Protein AF-E4WV07-F1 (afdb_monomer)

Solvent-accessible surface area (backbone atoms only — not comparable to full-atom values): 17112 Å² total; per-residue (Å²): 140,81,84,89,81,78,88,76,83,86,79,80,77,82,81,77,51,72,68,56,55,56,48,56,49,50,52,47,30,26,63,43,46,64,43,54,65,86,49,62,51,49,86,73,39,61,33,70,61,41,34,32,32,15,42,73,69,43,31,38,96,78,41,76,42,42,22,32,52,15,38,44,67,70,59,40,69,88,49,54,70,34,83,59,54,66,43,67,48,41,47,43,32,63,15,15,73,46,29,78,52,67,24,86,84,50,68,84,46,63,64,78,69,87,75,52,82,83,68,55,55,47,77,36,20,35,39,95,83,55,47,50,68,85,49,96,79,64,51,81,92,52,72,84,50,53,72,46,57,16,78,81,78,66,48,41,27,42,50,81,77,26,64,63,53,69,73,70,67,72,38,86,66,60,62,51,36,42,41,27,75,58,42,66,36,90,79,37,41,68,57,47,22,58,19,58,97,37,78,87,55,61,60,42,54,101,75,36,60,44,42,67,63,59,70,90,72,78,32,38,47,42,20,37,82,63,39,50,78,62,58,41,79,32,76,69,46,45,49,47,32,55,77,62,70,48,60,59,56,70,40,67,80,67,39,69,67,50,44,21,47,49,4,44,53,52,49,55,51,50,51,53,50,51,52,50,52,52,52,59,50,54,72,70,41,52,75,70,53,46,53,44,67,78,68,108

Nearest PDB structures (foldseek):
  7m10-assembly1_A  TM=7.065E-01  e=8.078E-03  Homo sapiens
  8e0q-assembly1_B  TM=6.644E-01  e=4.288E-01  Homo sapiens
  8c06-assembly1_D  TM=2.595E-01  e=8.968E-02  Homo sapiens

Foldseek 3Di:
DDDDDDDDDDDPPDDDDPVRVVVVVLVCLLQALLFDQQAWCQVVAFDQKAWWKAFPFFFPPPDQFIGGNNCCVPVVVPTDIQTLTMDGRAHHCALEPRTPGHGPRDNPHHDDNVPHDDDLVSVQFAAPVRAHVVHPPDDPVQPPFDWAAALPNRTIHGPVQQPDDPCQVPDPQFDHKHGLVQCPDPLNLLVQQQFPVNPPFDADDPQWRRGPDRDDDSGMTTHGLCSLVSQTPHPVSVVSCVVSVNCLSVPSCSDSNVSSVSSVVSVVVVVVVVVVVVVVVLVPDDPVRVVVVVVD

Sequence (296 aa):
MEDIHKNNASTEESVQTIEEIEADKREQIAVLGASDAENCSFSQGYCKRQALYACLTCAKDGQPAAMCLACSYNCHDDCDLVELYTKRNFRCDCGTGKYHRKCKFDESKNHLNDENKYDFNFDGKYCQCRRPYPDPECPEDLKDAEMIQCILCEDWWHDCCLKLTKEELDNEDNDEMICPRCLCQPGLSFLRCYSISNTQTEIGSDECTKPINEPKSESGSFFFEDFRLKICKCVACIRLITDAKIEFLCDYADSVAAYEQIGIDAHEEEEKQADGQINNFLDKLDHNGQIKVAHG

pLDDT: mean 88.57, std 13.03, range [29.48, 98.19]

Secondary structure (DSSP, 8-state):
-----------------HHHHHHHHHHHHHHHTTS-SSS-GGGG-SEEEEEEEEETTTBGGG----EEHHHHHHHSTTS-EEEEEEEEEE---TTSTTBSSPPSS-TT-----TT----GGGGTEETTTTEESS-TT--GGGTT--EEEBTTT--EEEGGGGT--HHHHS-TT--EEE-HHHHTSTTTGGGGGGSGGG-S-----TT--S-S-----SS-EEE-TTHHHHS--SHHHHHHHHHTT-GGGG-GGGSHHHHHHHHHHHHHHHHHHHHHHHHHHHTTS-HHHHHHHHH-

InterPro domains:
  IPR001965 Zinc finger, PHD-type [SM00249] (126-183)
  IPR003126 Zinc finger, UBR-type [PF02207] (47-103)
  IPR003126 Zinc finger, UBR-type [PS51157] (38-108)
  IPR003126 Zinc finger, UBR-type [SM00396] (38-107)
  IPR011011 Zinc finger, FYVE/PHD-type [SSF57903] (113-189)
  IPR013083 Zinc finger, RING/FYVE/PHD-type [G3DSA:3.30.40.10] (122-187)
  IPR019786 Zinc finger, PHD-type, conserved site [PS01359] (55-153)
  IPR019787 Zinc finger, PHD-finger [PS50016] (124-185)
  IPR040204 E3 ubiquitin-protein ligase UBR7 [PTHR13513] (15-199)
  IPR047506 E3 ubiquitin-protein ligase UBR7-like, UBR-box [cd19677] (39-107)

Organism: Oikopleura dioica (NCBI:txid34765)

Structure (mmCIF, N/CA/C/O backbone):
data_AF-E4WV07-F1
#
_entry.id   AF-E4WV07-F1
#
loop_
_atom_site.group_PDB
_atom_site.id
_atom_site.type_symbol
_atom_site.label_atom_id
_atom_site.label_alt_id
_atom_site.label_comp_id
_atom_site.label_asym_id
_atom_site.label_entity_id
_atom_site.label_seq_id
_atom_site.pdbx_PDB_ins_code
_atom_site.Cartn_x
_atom_site.Cartn_y
_atom_site.Cartn_z
_atom_site.occupancy
_atom_site.B_iso_or_equiv
_atom_site.auth_seq_id
_atom_site.auth_comp_id
_atom_site.auth_asym_id
_atom_site.auth_atom_id
_atom_site.pdbx_PDB_model_num
ATOM 1 N N . MET A 1 1 ? 27.865 5.512 59.703 1.00 37.16 1 MET A N 1
ATOM 2 C CA . MET A 1 1 ? 28.635 4.524 58.927 1.00 37.16 1 MET A CA 1
ATOM 3 C C . MET A 1 1 ? 27.995 3.198 59.265 1.00 37.16 1 MET A C 1
ATOM 5 O O . MET A 1 1 ? 28.121 2.797 60.409 1.00 37.16 1 MET A O 1
ATOM 9 N N . GLU A 1 2 ? 27.122 2.604 58.464 1.00 31.28 2 GLU A N 1
ATOM 10 C CA . GLU A 1 2 ? 26.967 2.547 56.996 1.00 31.28 2 GLU A CA 1
ATOM 11 C C . GLU A 1 2 ? 25.452 2.571 56.686 1.00 31.28 2 GLU A C 1
ATOM 13 O O . GLU A 1 2 ? 24.656 1.996 57.422 1.00 31.28 2 GLU A O 1
ATOM 18 N N . ASP A 1 3 ? 24.978 3.536 55.904 1.00 29.48 3 ASP A N 1
ATOM 19 C CA . ASP A 1 3 ? 24.747 3.503 54.448 1.00 29.48 3 ASP A CA 1
ATOM 20 C C . ASP A 1 3 ? 23.462 2.784 54.008 1.00 29.48 3 ASP A C 1
ATOM 22 O O . ASP A 1 3 ? 23.359 1.571 53.856 1.00 29.48 3 ASP A O 1
ATOM 26 N N . ILE A 1 4 ? 22.469 3.647 53.788 1.00 35.47 4 ILE A N 1
ATOM 27 C CA . ILE A 1 4 ? 21.217 3.439 53.077 1.00 35.47 4 ILE A CA 1
ATOM 28 C C . ILE A 1 4 ? 21.547 3.536 51.583 1.00 35.47 4 ILE A C 1
ATOM 30 O O . ILE A 1 4 ? 21.910 4.616 51.108 1.00 35.47 4 ILE A O 1
ATOM 34 N N . HIS A 1 5 ? 21.362 2.460 50.819 1.00 36.91 5 HIS A N 1
ATOM 35 C CA . HIS A 1 5 ? 21.247 2.566 49.366 1.00 36.91 5 HIS A CA 1
ATOM 36 C C . HIS A 1 5 ? 19.854 2.165 48.900 1.00 36.91 5 HIS A C 1
ATOM 38 O O . HIS A 1 5 ? 19.348 1.075 49.154 1.00 36.91 5 HIS A O 1
ATOM 44 N N . LYS A 1 6 ? 19.227 3.178 48.305 1.00 34.69 6 LYS A N 1
ATOM 45 C CA . LYS A 1 6 ? 17.871 3.237 47.795 1.00 34.69 6 LYS A CA 1
ATOM 46 C C . LYS A 1 6 ? 17.790 2.442 46.501 1.00 34.69 6 LYS A C 1
ATOM 48 O O . LYS A 1 6 ? 18.628 2.597 45.618 1.00 34.69 6 LYS A O 1
ATOM 53 N N . ASN A 1 7 ? 16.704 1.690 46.391 1.00 36.66 7 ASN A N 1
ATOM 54 C CA . ASN A 1 7 ? 16.103 1.324 45.122 1.00 36.66 7 ASN A CA 1
ATOM 55 C C . ASN A 1 7 ? 15.820 2.598 44.318 1.00 36.66 7 ASN A C 1
ATOM 57 O O . ASN A 1 7 ? 15.085 3.455 44.801 1.00 36.66 7 ASN A O 1
ATOM 61 N N . ASN A 1 8 ? 16.357 2.684 43.107 1.00 33.62 8 ASN A N 1
ATOM 62 C CA . ASN A 1 8 ? 15.779 3.456 42.013 1.00 33.62 8 ASN A CA 1
ATOM 63 C C . ASN A 1 8 ? 15.936 2.591 40.762 1.00 33.62 8 ASN A C 1
ATOM 65 O O . ASN A 1 8 ? 16.994 2.568 40.139 1.00 33.62 8 ASN A O 1
ATOM 69 N N . ALA A 1 9 ? 14.897 1.810 40.467 1.00 39.38 9 ALA A N 1
ATOM 70 C CA . ALA A 1 9 ? 14.733 1.206 39.156 1.00 39.38 9 ALA A CA 1
ATOM 71 C C . ALA A 1 9 ? 14.409 2.330 38.165 1.00 39.38 9 ALA A C 1
ATOM 73 O O . ALA A 1 9 ? 13.581 3.195 38.449 1.00 39.38 9 ALA A O 1
ATOM 74 N N . SER A 1 10 ? 15.127 2.321 37.051 1.00 43.12 10 SER A N 1
ATOM 75 C CA . SER A 1 10 ? 15.043 3.262 35.945 1.00 43.12 10 SER A CA 1
ATOM 76 C C . SER A 1 10 ? 13.659 3.261 35.298 1.00 43.12 10 SER A C 1
ATOM 78 O O . SER A 1 10 ? 13.215 2.243 34.769 1.00 43.12 10 SER A O 1
ATOM 80 N N . THR A 1 11 ? 13.027 4.425 35.265 1.00 42.03 11 THR A N 1
ATOM 81 C CA . THR A 1 11 ? 12.073 4.803 34.221 1.00 42.03 11 THR A CA 1
ATOM 82 C C . THR A 1 11 ? 12.704 5.978 33.488 1.00 42.03 11 THR A C 1
ATOM 84 O O . THR A 1 11 ? 12.557 7.124 33.908 1.00 42.03 11 THR A O 1
ATOM 87 N N . GLU A 1 12 ? 13.508 5.688 32.468 1.00 45.31 12 GLU A N 1
ATOM 88 C CA . GLU A 1 12 ? 13.906 6.697 31.487 1.00 45.31 12 GLU A CA 1
ATOM 89 C C . GLU A 1 12 ? 12.738 6.838 30.504 1.00 45.31 12 GLU A C 1
ATOM 91 O O . GLU A 1 12 ? 12.571 6.020 29.606 1.00 45.31 12 GLU A O 1
ATOM 96 N N . GLU A 1 13 ? 11.876 7.833 30.721 1.00 55.38 13 GLU A N 1
ATOM 97 C CA . GLU A 1 13 ? 11.032 8.360 29.647 1.00 55.38 13 GLU A CA 1
ATOM 98 C C . GLU A 1 13 ? 11.965 9.090 28.673 1.00 55.38 13 GLU A C 1
ATOM 100 O O . GLU A 1 13 ? 12.630 10.060 29.046 1.00 55.38 13 GLU A O 1
ATOM 105 N N . SER A 1 14 ? 12.070 8.595 27.441 1.00 63.12 14 SER A N 1
ATOM 106 C CA . SER A 1 14 ? 12.797 9.271 26.369 1.00 63.12 14 SER A CA 1
ATOM 107 C C . SER A 1 14 ? 12.103 10.597 26.054 1.00 63.12 14 SER A C 1
ATOM 109 O O . SER A 1 14 ? 10.959 10.610 25.602 1.00 63.12 14 SER A O 1
ATOM 111 N N . VAL A 1 15 ? 12.780 11.717 26.301 1.00 75.44 15 VAL A N 1
ATOM 112 C CA . VAL A 1 15 ? 12.295 13.044 25.904 1.00 75.44 15 VAL A CA 1
ATOM 113 C C . VAL A 1 15 ? 12.516 13.193 24.399 1.00 75.44 15 VAL A C 1
ATOM 115 O O . VAL A 1 15 ? 13.659 13.343 23.976 1.00 75.44 15 VAL A O 1
ATOM 118 N N . GLN A 1 16 ? 11.440 13.140 23.611 1.00 80.75 16 GLN A N 1
ATOM 119 C CA . GLN A 1 16 ? 11.483 13.452 22.178 1.00 80.75 16 GLN A CA 1
ATOM 120 C C . GLN A 1 16 ? 11.696 14.953 21.962 1.00 80.75 16 GLN A C 1
ATOM 122 O O . GLN A 1 16 ? 11.190 15.792 22.718 1.00 80.75 16 GLN A O 1
ATOM 127 N N . THR A 1 17 ? 12.449 15.302 20.925 1.00 88.31 17 THR A N 1
ATOM 128 C CA . THR A 1 17 ? 12.626 16.694 20.507 1.00 88.31 17 THR A CA 1
ATOM 129 C C . THR A 1 17 ? 11.382 17.209 19.776 1.00 88.31 17 THR A C 1
ATOM 131 O O . THR A 1 17 ? 10.565 16.440 19.275 1.00 88.31 17 THR A O 1
ATOM 134 N N . ILE A 1 18 ? 11.219 18.535 19.703 1.00 85.44 18 ILE A N 1
ATOM 135 C CA . ILE A 1 18 ? 10.120 19.147 18.933 1.00 85.44 18 ILE A CA 1
ATOM 136 C C . ILE A 1 18 ? 10.218 18.753 17.452 1.00 85.44 18 ILE A C 1
ATOM 138 O O . ILE A 1 18 ? 9.203 18.446 16.838 1.00 85.44 18 ILE A O 1
ATOM 142 N N . GLU A 1 19 ? 11.437 18.713 16.912 1.00 86.81 19 GLU A N 1
ATOM 143 C CA . GLU A 1 19 ? 11.698 18.351 15.516 1.00 86.81 19 GLU A CA 1
ATOM 144 C C . GLU A 1 19 ? 11.275 16.905 15.212 1.00 86.81 19 GLU A C 1
ATOM 146 O O . GLU A 1 19 ? 10.649 16.664 14.183 1.00 86.81 19 GLU A O 1
ATOM 151 N N . GLU A 1 20 ? 11.542 15.962 16.124 1.00 87.31 20 GLU A N 1
ATOM 152 C CA . GLU A 1 20 ? 11.090 14.565 16.015 1.00 87.31 20 GLU A CA 1
ATOM 153 C C . GLU A 1 20 ? 9.559 14.467 16.038 1.00 87.31 20 GLU A C 1
ATOM 155 O O . GLU A 1 20 ? 8.967 13.840 15.167 1.00 87.31 20 GLU A O 1
ATOM 160 N N . ILE A 1 21 ? 8.895 15.169 16.964 1.00 85.31 21 ILE A N 1
ATOM 161 C CA . ILE A 1 21 ? 7.424 15.184 17.045 1.00 85.31 21 ILE A CA 1
ATOM 162 C C . ILE A 1 21 ? 6.802 15.751 15.760 1.00 85.31 21 ILE A C 1
ATOM 164 O O . ILE A 1 21 ? 5.764 15.279 15.297 1.00 85.31 21 ILE A O 1
ATOM 168 N N . GLU A 1 22 ? 7.394 16.799 15.191 1.00 86.81 22 GLU A N 1
ATOM 169 C CA . GLU A 1 22 ? 6.933 17.393 13.935 1.00 86.81 22 GLU A CA 1
ATOM 170 C C . GLU A 1 22 ? 7.204 16.500 12.717 1.00 86.81 22 GLU A C 1
ATOM 172 O O . GLU A 1 22 ? 6.462 16.581 11.735 1.00 86.81 22 GLU A O 1
ATOM 177 N N . ALA A 1 23 ? 8.250 15.673 12.746 1.00 85.62 23 ALA A N 1
ATOM 178 C CA . ALA A 1 23 ? 8.518 14.679 11.710 1.00 85.62 23 ALA A CA 1
ATOM 179 C C . ALA A 1 23 ? 7.500 13.529 11.774 1.00 85.62 23 ALA A C 1
ATOM 181 O O . ALA A 1 23 ? 6.833 13.267 10.774 1.00 85.62 23 ALA A O 1
ATOM 182 N N . ASP A 1 24 ? 7.281 12.950 12.959 1.00 85.56 24 ASP A N 1
ATOM 183 C CA . ASP A 1 24 ? 6.305 11.874 13.186 1.00 85.56 24 ASP A CA 1
ATOM 184 C C . ASP A 1 24 ? 4.888 12.303 12.768 1.00 85.56 24 ASP A C 1
ATOM 186 O O . ASP A 1 24 ? 4.143 11.557 12.129 1.00 85.56 24 ASP A O 1
ATOM 190 N N . LYS A 1 25 ? 4.504 13.548 13.086 1.00 86.44 25 LYS A N 1
ATOM 191 C CA . LYS A 1 25 ? 3.218 14.117 12.655 1.00 86.44 25 LYS A CA 1
ATOM 192 C C . LYS A 1 25 ? 3.097 14.192 11.139 1.00 86.44 25 LYS A C 1
ATOM 194 O O . LYS A 1 25 ? 2.042 13.860 10.607 1.00 86.44 25 LYS A O 1
ATOM 199 N N . ARG A 1 26 ? 4.148 14.637 10.446 1.00 84.94 26 ARG A N 1
ATOM 200 C CA . ARG A 1 26 ? 4.149 14.734 8.979 1.00 84.94 26 ARG A CA 1
ATOM 201 C C . ARG A 1 26 ? 4.001 13.362 8.331 1.00 84.94 26 ARG A C 1
ATOM 203 O O . ARG A 1 26 ? 3.227 13.234 7.387 1.00 84.94 26 ARG A O 1
ATOM 210 N N . GLU A 1 27 ? 4.664 12.345 8.871 1.00 83.88 27 GLU A N 1
ATOM 211 C CA . GLU A 1 27 ? 4.511 10.965 8.404 1.00 83.88 27 GLU A CA 1
ATOM 212 C C . GLU A 1 27 ? 3.081 10.446 8.624 1.00 83.88 27 GLU A C 1
ATOM 214 O O . GLU A 1 27 ? 2.460 9.917 7.701 1.00 83.88 27 GLU A O 1
ATOM 219 N N . GLN A 1 28 ? 2.495 10.677 9.804 1.00 86.44 28 GLN A N 1
ATOM 220 C CA . GLN A 1 28 ? 1.099 10.304 10.059 1.00 86.44 28 GLN A CA 1
ATOM 221 C C . GLN A 1 28 ? 0.120 11.015 9.120 1.00 86.44 28 GLN A C 1
ATOM 223 O O . GLN A 1 28 ? -0.830 10.392 8.648 1.00 86.44 28 GLN A O 1
ATOM 228 N N . ILE A 1 29 ? 0.340 12.297 8.820 1.00 87.44 29 ILE A N 1
ATOM 229 C CA . ILE A 1 29 ? -0.487 13.051 7.869 1.00 87.44 29 ILE A CA 1
ATOM 230 C C . ILE A 1 29 ? -0.379 12.451 6.466 1.00 87.44 29 ILE A C 1
ATOM 232 O O . ILE A 1 29 ? -1.403 12.251 5.817 1.00 87.44 29 ILE A O 1
ATOM 236 N N . ALA A 1 30 ? 0.828 12.114 6.013 1.00 84.75 30 ALA A N 1
ATOM 237 C CA . ALA A 1 30 ? 1.024 11.475 4.718 1.00 84.75 30 ALA A CA 1
ATOM 238 C C . ALA A 1 30 ? 0.258 10.139 4.642 1.00 84.75 30 ALA A C 1
ATOM 240 O O . ALA A 1 30 ? -0.552 9.920 3.743 1.00 84.75 30 ALA A O 1
ATOM 241 N N . VAL A 1 31 ? 0.419 9.260 5.631 1.00 84.06 31 VAL A N 1
ATOM 242 C CA . VAL A 1 31 ? -0.140 7.897 5.575 1.00 84.06 31 VAL A CA 1
ATOM 243 C C . VAL A 1 31 ? -1.641 7.845 5.900 1.00 84.06 31 VAL A C 1
ATOM 245 O O . VAL A 1 31 ? -2.393 7.049 5.323 1.00 84.06 31 VAL A O 1
ATOM 248 N N . LEU A 1 32 ? -2.114 8.674 6.828 1.00 88.44 32 LEU A N 1
ATOM 249 C CA . LEU A 1 32 ? -3.478 8.605 7.361 1.00 88.44 32 LEU A CA 1
ATOM 250 C C . LEU A 1 32 ? -4.358 9.779 6.933 1.00 88.44 32 LEU A C 1
ATOM 252 O O . LEU A 1 32 ? -5.577 9.634 6.967 1.00 88.44 32 LEU A O 1
ATOM 256 N N . GLY A 1 33 ? -3.786 10.901 6.492 1.00 82.00 33 GLY A N 1
ATOM 257 C CA . GLY A 1 33 ? -4.526 12.141 6.225 1.00 82.00 33 GLY A CA 1
ATOM 258 C C . GLY A 1 33 ? -5.565 12.026 5.112 1.00 82.00 33 GLY A C 1
ATOM 259 O O . GLY A 1 33 ? -6.575 12.720 5.133 1.00 82.00 33 GLY A O 1
ATOM 260 N N . ALA A 1 34 ? -5.381 11.099 4.169 1.00 88.75 34 ALA A N 1
ATOM 261 C CA . ALA A 1 34 ? -6.380 10.816 3.138 1.00 88.75 34 ALA A CA 1
ATOM 262 C C . ALA A 1 34 ? -7.498 9.850 3.598 1.00 88.75 34 ALA A C 1
ATOM 264 O O . ALA A 1 34 ? -8.419 9.559 2.830 1.00 88.75 34 ALA A O 1
ATOM 265 N N . SER A 1 35 ? -7.435 9.320 4.825 1.00 91.06 35 SER A N 1
ATOM 266 C CA . SER A 1 35 ? -8.452 8.434 5.400 1.00 91.06 35 SER A CA 1
ATOM 267 C C . SER A 1 35 ? -9.417 9.186 6.318 1.00 91.06 35 SER A C 1
ATOM 269 O O . SER A 1 35 ? -9.030 10.031 7.113 1.00 91.06 35 SER A O 1
ATOM 271 N N . ASP A 1 36 ? -10.696 8.810 6.266 1.00 92.56 36 ASP A N 1
ATOM 272 C CA . ASP A 1 36 ? -11.718 9.337 7.173 1.00 92.56 36 ASP A CA 1
ATOM 273 C C . ASP A 1 36 ? -11.621 8.638 8.546 1.00 92.56 36 ASP A C 1
ATOM 275 O O . ASP A 1 36 ? -11.764 7.411 8.651 1.00 92.56 36 ASP A O 1
ATOM 279 N N . ALA A 1 37 ? -11.351 9.417 9.595 1.00 92.69 37 ALA A N 1
ATOM 280 C CA . ALA A 1 37 ? -11.260 8.947 10.979 1.00 92.69 37 ALA A CA 1
ATOM 281 C C . ALA A 1 37 ? -12.621 8.912 11.703 1.00 92.69 37 ALA A C 1
ATOM 283 O O . ALA A 1 37 ? -12.752 8.268 12.749 1.00 92.69 37 ALA A O 1
ATOM 284 N N . GLU A 1 38 ? -13.645 9.563 11.150 1.00 94.94 38 GLU A N 1
ATOM 285 C CA . GLU A 1 38 ? -14.960 9.732 11.771 1.00 94.94 38 GLU A CA 1
ATOM 286 C C . GLU A 1 38 ? -16.031 8.836 11.148 1.00 94.94 38 GLU A C 1
ATOM 288 O O . GLU A 1 38 ? -17.012 8.508 11.814 1.00 94.94 38 GLU A O 1
ATOM 293 N N . ASN A 1 39 ? -15.857 8.391 9.900 1.00 96.94 39 ASN A N 1
ATOM 294 C CA . ASN A 1 39 ? -16.834 7.558 9.205 1.00 96.94 39 ASN A CA 1
ATOM 295 C C . ASN A 1 39 ? -16.219 6.274 8.647 1.00 96.94 39 ASN A C 1
ATOM 297 O O . ASN A 1 39 ? -15.185 6.255 7.985 1.00 96.94 39 ASN A O 1
ATOM 301 N N . CYS A 1 40 ? -16.919 5.155 8.847 1.00 97.69 40 CYS A N 1
ATOM 302 C CA . CYS A 1 40 ? -16.509 3.890 8.252 1.00 97.69 40 CYS A CA 1
ATOM 303 C C . CYS A 1 40 ? -16.583 3.925 6.714 1.00 97.69 40 CYS A C 1
ATOM 305 O O . CYS A 1 40 ? -17.655 4.140 6.147 1.00 97.69 40 CYS A O 1
ATOM 307 N N . SER A 1 41 ? -15.491 3.553 6.039 1.00 97.19 41 SER A N 1
ATOM 308 C CA . SER A 1 41 ? -15.387 3.547 4.569 1.00 97.19 41 SER A CA 1
ATOM 309 C C . SER A 1 41 ? -16.228 2.477 3.859 1.00 97.19 41 SER A C 1
ATOM 311 O O . SER A 1 41 ? -16.313 2.450 2.637 1.00 97.19 41 SER A O 1
ATOM 313 N N . PHE A 1 42 ? -16.891 1.573 4.584 1.00 97.00 42 PHE A N 1
ATOM 314 C CA . PHE A 1 42 ? -17.607 0.445 3.980 1.00 97.00 42 PHE A CA 1
ATOM 315 C C . PHE A 1 42 ? -18.669 0.834 2.942 1.00 97.00 42 PHE A C 1
ATOM 317 O O . PHE A 1 42 ? -18.860 0.119 1.954 1.00 97.00 42 PHE A O 1
ATOM 324 N N . SER A 1 43 ? -19.396 1.928 3.173 1.00 94.75 43 SER A N 1
ATOM 325 C CA . SER A 1 43 ? -20.417 2.437 2.249 1.00 94.75 43 SER A CA 1
ATOM 326 C C . SER A 1 43 ? -19.812 3.053 0.985 1.00 94.75 43 SER A C 1
ATOM 328 O O . SER A 1 43 ? -20.493 3.115 -0.034 1.00 94.75 43 SER A O 1
ATOM 330 N N . GLN A 1 44 ? -18.530 3.430 1.023 1.00 95.56 44 GLN A N 1
ATOM 331 C CA . GLN A 1 44 ? -17.776 3.957 -0.117 1.00 95.56 44 GLN A CA 1
ATOM 332 C C . GLN A 1 44 ? -17.377 2.853 -1.115 1.00 95.56 44 GLN A C 1
ATOM 334 O O . GLN A 1 44 ? -16.940 3.149 -2.223 1.00 95.56 44 GLN A O 1
ATOM 339 N N . GLY A 1 45 ? -17.572 1.575 -0.763 1.00 95.88 45 GLY A N 1
ATOM 340 C CA . GLY A 1 45 ? -17.239 0.439 -1.621 1.00 95.88 45 GLY A CA 1
ATOM 341 C C . GLY A 1 45 ? -15.767 0.045 -1.514 1.00 95.88 45 GLY A C 1
ATOM 342 O O . GLY A 1 45 ? -15.203 0.055 -0.421 1.00 95.88 45 GLY A O 1
ATOM 343 N N . TYR A 1 46 ? -15.171 -0.371 -2.631 1.00 96.94 46 TYR A N 1
ATOM 344 C CA . TYR A 1 46 ? -13.738 -0.651 -2.708 1.00 96.94 46 TYR A CA 1
ATOM 345 C C . TYR A 1 46 ? -12.993 0.658 -2.963 1.00 96.94 46 TYR A C 1
ATOM 347 O O . TYR A 1 46 ? -13.030 1.207 -4.065 1.00 96.94 46 TYR A O 1
ATOM 355 N N . CYS A 1 47 ? -12.351 1.184 -1.924 1.00 95.50 47 CYS A N 1
ATOM 356 C CA . CYS A 1 47 ? -11.582 2.418 -2.026 1.00 95.50 47 CYS A CA 1
ATOM 357 C C . CYS A 1 47 ? -10.349 2.167 -2.897 1.00 95.50 47 CYS A C 1
ATOM 359 O O . CYS A 1 47 ? -9.693 1.136 -2.732 1.00 95.50 47 CYS A O 1
ATOM 361 N N . LYS A 1 48 ? -10.008 3.116 -3.784 1.00 93.88 48 LYS A N 1
ATOM 362 C CA . LYS A 1 48 ? -8.799 3.025 -4.622 1.00 93.88 48 LYS A CA 1
ATOM 363 C C . LYS A 1 48 ? -7.575 2.693 -3.776 1.00 93.88 48 LYS A C 1
ATOM 365 O O . LYS A 1 48 ? -6.912 1.705 -4.064 1.00 93.88 48 LYS A O 1
ATOM 370 N N . ARG A 1 49 ? -7.357 3.468 -2.710 1.00 95.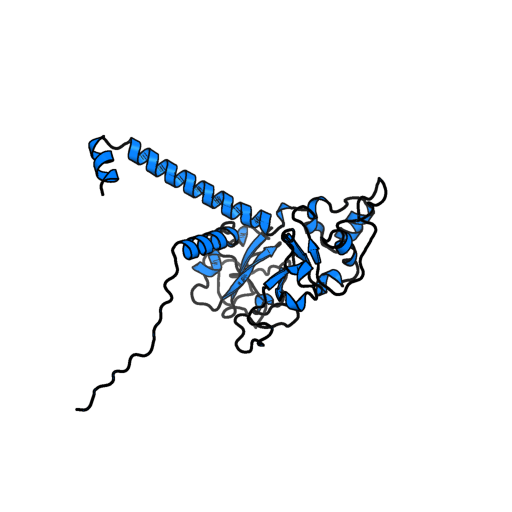19 49 ARG A N 1
ATOM 371 C CA . ARG A 1 49 ? -6.425 3.205 -1.612 1.00 95.19 49 ARG A CA 1
ATOM 372 C C . ARG A 1 49 ? -7.032 3.718 -0.308 1.00 95.19 49 ARG A C 1
ATOM 374 O O . ARG A 1 49 ? -7.807 4.670 -0.336 1.00 95.19 49 ARG A O 1
ATOM 381 N N . GLN A 1 50 ? -6.730 3.061 0.805 1.00 95.56 50 GLN A N 1
ATOM 382 C CA . GLN A 1 50 ? -7.060 3.536 2.153 1.00 95.56 50 GLN A CA 1
ATOM 383 C C . GLN A 1 50 ? -6.097 2.926 3.169 1.00 95.56 50 GLN A C 1
ATOM 385 O O . GLN A 1 50 ? -5.637 1.799 2.953 1.00 95.56 50 GLN A O 1
ATOM 390 N N . ALA A 1 51 ? -5.836 3.631 4.271 1.00 96.00 51 ALA A N 1
ATOM 391 C CA . ALA A 1 51 ? -5.126 3.068 5.412 1.00 96.00 51 ALA A CA 1
ATOM 392 C C . ALA A 1 51 ? -5.980 1.989 6.094 1.00 96.00 51 ALA A C 1
ATOM 394 O O . ALA A 1 51 ? -7.190 2.159 6.301 1.00 96.00 51 ALA A O 1
ATOM 395 N N . LEU A 1 52 ? -5.356 0.857 6.416 1.00 97.75 52 LEU A N 1
ATOM 396 C CA . LEU A 1 52 ? -6.029 -0.309 6.972 1.00 97.75 52 LEU A CA 1
ATOM 397 C C . LEU A 1 52 ? -5.338 -0.847 8.219 1.00 97.75 52 LEU A C 1
ATOM 399 O O . LEU A 1 52 ? -4.119 -0.800 8.358 1.00 97.75 52 LEU A O 1
ATOM 403 N N . TYR A 1 53 ? -6.150 -1.477 9.064 1.00 98.00 53 TYR A N 1
ATOM 404 C CA . TYR A 1 53 ? -5.713 -2.183 10.261 1.00 98.00 53 TYR A CA 1
ATOM 405 C C . TYR A 1 53 ? -6.306 -3.591 10.286 1.00 98.00 53 TYR A C 1
ATOM 407 O O . TYR A 1 53 ? -7.516 -3.764 10.113 1.00 98.00 53 TYR A O 1
ATOM 415 N N . ALA A 1 54 ? -5.484 -4.610 10.521 1.00 97.62 54 ALA A N 1
ATOM 416 C CA . ALA A 1 54 ? -5.966 -5.945 10.866 1.00 97.62 54 ALA A CA 1
ATOM 417 C C . ALA A 1 54 ? -6.150 -6.045 12.382 1.00 97.62 54 ALA A C 1
ATOM 419 O O . ALA A 1 54 ? -5.313 -5.576 13.143 1.00 97.62 54 ALA A O 1
ATOM 420 N N . CYS A 1 55 ? -7.243 -6.658 12.839 1.00 96.94 55 CYS A N 1
ATOM 421 C CA . CYS A 1 55 ? -7.463 -6.889 14.267 1.00 96.94 55 CYS A CA 1
ATOM 422 C C . CYS A 1 55 ? -7.268 -8.361 14.612 1.00 96.94 55 CYS A C 1
ATOM 424 O O . CYS A 1 55 ? -8.128 -9.193 14.312 1.00 96.94 55 CYS A O 1
ATOM 426 N N . LEU A 1 56 ? -6.174 -8.656 15.313 1.00 93.75 56 LEU A N 1
ATOM 427 C CA . LEU A 1 56 ? -5.804 -10.014 15.711 1.00 93.75 56 LEU A CA 1
ATOM 428 C C . LEU A 1 56 ? -6.732 -10.568 16.801 1.00 93.75 56 LEU A C 1
ATOM 430 O O . LEU A 1 56 ? -6.946 -11.773 16.889 1.00 93.75 56 LEU A O 1
ATOM 434 N N . THR A 1 57 ? -7.344 -9.692 17.602 1.00 94.88 57 THR A N 1
ATOM 435 C CA . THR A 1 57 ? -8.285 -10.090 18.662 1.00 94.88 57 THR A CA 1
ATOM 436 C C . THR A 1 57 ? -9.650 -10.525 18.124 1.00 94.88 57 THR A C 1
ATOM 438 O O . THR A 1 57 ? -10.259 -11.455 18.650 1.00 94.88 57 THR A O 1
ATOM 441 N N . CYS A 1 58 ? -10.180 -9.828 17.113 1.00 95.06 58 CYS A N 1
ATOM 442 C CA . CYS A 1 58 ? -11.565 -10.011 16.663 1.00 95.06 58 CYS A CA 1
ATOM 443 C C . CYS A 1 58 ? -11.700 -10.865 15.398 1.00 95.06 58 CYS A C 1
ATOM 445 O O . CYS A 1 58 ? -12.837 -11.222 15.053 1.00 95.06 58 CYS A O 1
ATOM 447 N N . ALA A 1 59 ? -10.597 -11.113 14.680 1.00 93.00 59 ALA A N 1
ATOM 448 C CA . ALA A 1 59 ? -10.577 -11.900 13.452 1.00 93.00 59 ALA A CA 1
ATOM 449 C C . ALA A 1 59 ? -11.222 -13.270 13.686 1.00 93.00 59 ALA A C 1
ATOM 451 O O . ALA A 1 59 ? -10.844 -14.023 14.586 1.00 93.00 59 ALA A O 1
ATOM 452 N N . LYS A 1 60 ? -12.242 -13.585 12.888 1.00 90.31 60 LYS A N 1
ATOM 453 C CA . LYS A 1 60 ? -13.036 -14.793 13.083 1.00 90.31 60 LYS A CA 1
ATOM 454 C C . LYS A 1 60 ? -12.273 -16.025 12.622 1.00 90.31 60 LYS A C 1
ATOM 456 O O . LYS A 1 60 ? -11.862 -16.091 11.469 1.00 90.31 60 LYS A O 1
ATOM 461 N N . ASP A 1 61 ? -12.148 -17.018 13.501 1.00 88.00 61 ASP A N 1
ATOM 462 C CA . ASP A 1 61 ? -11.532 -18.319 13.199 1.00 88.00 61 ASP A CA 1
ATOM 463 C C . ASP A 1 61 ? -10.119 -18.201 12.576 1.00 88.00 61 ASP A C 1
ATOM 465 O O . ASP A 1 61 ? -9.715 -19.042 11.772 1.00 88.00 61 ASP A O 1
ATOM 469 N N . GLY A 1 62 ? -9.378 -17.133 12.907 1.00 82.50 62 GLY A N 1
ATOM 470 C CA . GLY A 1 62 ? -8.063 -16.839 12.324 1.00 82.50 62 GLY A CA 1
ATOM 471 C C . GLY A 1 62 ? -8.093 -16.474 10.834 1.00 82.50 62 GLY A C 1
ATOM 472 O O . GLY A 1 62 ? -7.076 -16.586 10.158 1.00 82.50 62 GLY A O 1
ATOM 473 N N . GLN A 1 63 ? -9.250 -16.090 10.286 1.00 89.62 63 GLN A N 1
ATOM 474 C CA . GLN A 1 63 ? -9.344 -15.614 8.909 1.00 89.62 63 GLN A CA 1
ATOM 475 C C . GLN A 1 63 ? -8.802 -14.187 8.792 1.00 89.62 63 GLN A C 1
ATOM 477 O O . GLN A 1 63 ? -9.194 -13.333 9.591 1.00 89.62 63 GLN A O 1
ATOM 482 N N . PRO A 1 64 ? -8.003 -13.883 7.753 1.00 94.81 64 PRO A N 1
ATOM 483 C CA . PRO A 1 64 ? -7.509 -12.534 7.553 1.00 94.81 64 PRO A CA 1
ATOM 484 C C . PRO A 1 64 ? -8.671 -11.590 7.229 1.00 94.81 64 PRO A C 1
ATOM 486 O O . PRO A 1 64 ? -9.609 -11.936 6.487 1.00 94.81 64 PRO A O 1
ATOM 489 N N . ALA A 1 65 ? -8.595 -10.407 7.829 1.00 96.50 65 ALA A N 1
ATOM 490 C CA . ALA A 1 65 ? -9.586 -9.346 7.772 1.00 96.50 65 ALA A CA 1
ATOM 491 C C . ALA A 1 65 ? -8.894 -8.007 8.051 1.00 96.50 65 ALA A C 1
ATOM 493 O O . ALA A 1 65 ? -7.937 -7.964 8.822 1.00 96.50 65 ALA A O 1
ATOM 494 N N . ALA A 1 66 ? -9.390 -6.912 7.477 1.00 98.00 66 ALA A N 1
ATOM 495 C CA . ALA A 1 66 ? -8.916 -5.575 7.835 1.00 98.00 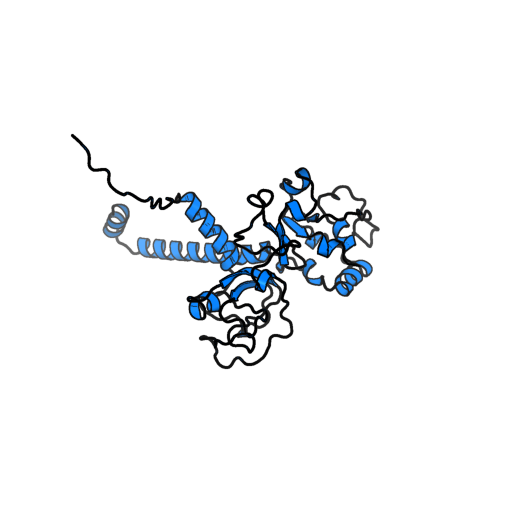66 ALA A CA 1
ATOM 496 C C . ALA A 1 66 ? -10.040 -4.546 7.854 1.00 98.00 66 ALA A C 1
ATOM 498 O O . ALA A 1 66 ? -11.089 -4.718 7.239 1.00 98.00 66 ALA A O 1
ATOM 499 N N . MET A 1 67 ? -9.837 -3.470 8.595 1.00 97.88 67 MET A N 1
ATOM 500 C CA . MET A 1 67 ? -10.788 -2.382 8.761 1.00 97.88 67 MET A CA 1
ATOM 501 C C . MET A 1 67 ? -10.142 -1.037 8.455 1.00 97.88 67 MET A C 1
ATOM 503 O O . MET A 1 67 ? -8.927 -0.900 8.526 1.00 97.88 67 MET A O 1
ATOM 507 N N . CYS A 1 68 ? -10.972 -0.051 8.133 1.00 98.19 68 CYS A N 1
ATOM 508 C CA . CYS A 1 68 ? -10.543 1.325 7.915 1.00 98.19 68 CYS A CA 1
ATOM 509 C C . CYS A 1 68 ? -10.163 2.035 9.222 1.00 98.19 68 CYS A C 1
ATOM 511 O O . CYS A 1 68 ? -10.575 1.603 10.304 1.00 98.19 68 CYS A O 1
ATOM 513 N N . LEU A 1 69 ? -9.487 3.178 9.087 1.00 97.38 69 LEU A N 1
ATOM 514 C CA . LEU A 1 69 ? -9.068 4.062 10.179 1.00 97.38 69 LEU A CA 1
ATOM 515 C C . LEU A 1 69 ? -10.193 4.385 11.180 1.00 97.38 69 LEU A C 1
ATOM 517 O O . LEU A 1 69 ? -10.065 4.106 12.366 1.00 97.38 69 LEU A O 1
ATOM 521 N N . ALA A 1 70 ? -11.358 4.861 10.727 1.00 98.00 70 ALA A N 1
ATOM 522 C CA . ALA A 1 70 ? -12.461 5.144 11.654 1.00 98.00 70 ALA A CA 1
ATOM 523 C C . ALA A 1 70 ? -12.856 3.937 12.528 1.00 98.00 70 ALA A C 1
ATOM 525 O O . ALA A 1 70 ? -13.210 4.086 13.699 1.00 98.00 70 ALA A O 1
ATOM 526 N N . CYS A 1 71 ? -12.804 2.718 11.983 1.00 98.19 71 CYS A N 1
ATOM 527 C CA . CYS A 1 71 ? -13.149 1.516 12.735 1.00 98.19 71 CYS A CA 1
ATOM 528 C C . CYS A 1 71 ? -12.051 1.081 13.707 1.00 98.19 71 CYS A C 1
ATOM 530 O O . CYS A 1 71 ? -12.410 0.518 14.741 1.00 98.19 71 CYS A O 1
ATOM 532 N N . SER A 1 72 ? -10.769 1.339 13.426 1.00 97.88 72 SER A N 1
ATOM 533 C CA . SER A 1 72 ? -9.710 1.056 14.401 1.00 97.88 72 SER A CA 1
ATOM 534 C C . SER A 1 72 ? -9.899 1.916 15.651 1.00 97.88 72 SER A C 1
ATOM 536 O O . SER A 1 72 ? -9.939 1.369 16.746 1.00 97.88 72 SER A O 1
ATOM 538 N N . TYR A 1 73 ? -10.177 3.213 15.496 1.00 96.06 73 TYR A N 1
ATOM 539 C CA . TYR A 1 73 ? -10.382 4.129 16.628 1.00 96.06 73 TYR A CA 1
ATOM 540 C C . TYR A 1 73 ? -11.708 3.973 17.357 1.00 96.06 73 TYR A C 1
ATOM 542 O O . TYR A 1 73 ? -11.787 4.198 18.558 1.00 96.06 73 TYR A O 1
ATOM 550 N N . ASN A 1 74 ? -12.783 3.641 16.645 1.00 97.12 74 ASN A N 1
ATOM 551 C CA . ASN A 1 74 ? -14.111 3.686 17.252 1.00 97.12 74 ASN A CA 1
ATOM 552 C C . ASN A 1 74 ? -14.665 2.302 17.549 1.00 97.12 74 ASN A C 1
ATOM 554 O O . ASN A 1 74 ? -15.505 2.166 18.431 1.00 97.12 74 ASN A O 1
ATOM 558 N N . CYS A 1 75 ? -14.264 1.270 16.807 1.00 97.19 75 CYS A N 1
ATOM 559 C CA . CYS A 1 75 ? -14.790 -0.080 16.981 1.00 97.19 75 CYS A CA 1
ATOM 560 C C . CYS A 1 75 ? -13.781 -1.039 17.605 1.00 97.19 75 CYS A C 1
ATOM 562 O O . CYS A 1 75 ? -14.236 -2.069 18.087 1.00 97.19 75 CYS A O 1
ATOM 564 N N . HIS A 1 76 ? -12.478 -0.757 17.582 1.00 96.81 76 HIS A N 1
ATOM 565 C CA . HIS A 1 76 ? -11.423 -1.692 17.988 1.00 96.81 76 HIS A CA 1
ATOM 566 C C . HIS A 1 76 ? -10.279 -1.007 18.764 1.00 96.81 76 HIS A C 1
ATOM 568 O O . HIS A 1 76 ? -9.153 -1.496 18.743 1.00 96.81 76 HIS A O 1
ATOM 574 N N . ASP A 1 77 ? -10.576 0.086 19.471 1.00 96.00 77 ASP A N 1
ATOM 575 C CA . ASP A 1 77 ? -9.637 0.870 20.292 1.00 96.00 77 ASP A CA 1
ATOM 576 C C . ASP A 1 77 ? -9.025 0.081 21.456 1.00 96.00 77 ASP A C 1
ATOM 578 O O . ASP A 1 77 ? -7.972 0.430 21.980 1.00 96.00 77 ASP A O 1
ATOM 582 N N . ASP A 1 78 ? -9.691 -1.002 21.845 1.00 96.38 78 ASP A N 1
ATOM 583 C CA . ASP A 1 78 ? -9.318 -1.911 22.922 1.00 96.38 78 ASP A CA 1
ATOM 584 C C . ASP A 1 78 ? -8.679 -3.222 22.431 1.00 96.38 78 ASP A C 1
ATOM 586 O O . ASP A 1 78 ? -8.512 -4.159 23.215 1.00 96.38 78 ASP A O 1
ATOM 590 N N . CYS A 1 79 ? -8.389 -3.340 21.133 1.00 95.94 79 CYS A N 1
ATOM 591 C CA . CYS A 1 79 ? -7.936 -4.583 20.517 1.00 95.94 79 CYS A CA 1
ATOM 592 C C . CYS A 1 79 ? -6.449 -4.561 20.148 1.00 95.94 79 CYS A C 1
ATOM 594 O O . CYS A 1 79 ? -5.843 -3.511 19.972 1.00 95.94 79 CYS A O 1
ATOM 596 N N . ASP A 1 80 ? -5.891 -5.754 19.950 1.00 94.75 80 ASP A N 1
ATOM 597 C CA . ASP A 1 80 ? -4.581 -5.932 19.330 1.00 94.75 80 ASP A CA 1
ATOM 598 C C . ASP A 1 80 ? -4.700 -5.712 17.814 1.00 94.75 80 ASP A C 1
ATOM 600 O O . ASP A 1 80 ? -5.443 -6.435 17.125 1.00 94.75 80 ASP A O 1
ATOM 604 N N . LEU A 1 81 ? -4.038 -4.663 17.325 1.00 96.06 81 LEU A N 1
ATOM 605 C CA . LEU A 1 81 ? -4.125 -4.177 15.953 1.00 96.06 81 LEU A CA 1
ATOM 606 C C . LEU A 1 81 ? -2.763 -4.233 15.269 1.00 96.06 81 LEU A C 1
ATOM 608 O O . LEU A 1 81 ? -1.745 -3.853 15.835 1.00 96.06 81 LEU A O 1
ATOM 612 N N . VAL A 1 82 ? -2.788 -4.632 14.003 1.00 95.44 82 VAL A N 1
ATOM 613 C CA . VAL A 1 82 ? -1.658 -4.549 13.084 1.00 95.44 82 VAL A CA 1
ATOM 614 C C . VAL A 1 82 ? -1.960 -3.463 12.066 1.00 95.44 82 VAL A C 1
ATOM 616 O O . VAL A 1 82 ? -2.959 -3.546 11.348 1.00 95.44 82 VAL A O 1
ATOM 619 N N . GLU A 1 83 ? -1.096 -2.459 11.989 1.00 94.50 83 GLU A N 1
ATOM 620 C CA . GLU A 1 83 ? -1.134 -1.450 10.937 1.00 94.50 83 GLU A CA 1
ATOM 621 C C . GLU A 1 83 ? -0.638 -2.043 9.613 1.00 94.50 83 GLU A C 1
ATOM 623 O O . GLU A 1 83 ? 0.418 -2.673 9.537 1.00 94.50 83 GLU A O 1
ATOM 628 N N . LEU A 1 84 ? -1.439 -1.886 8.559 1.00 94.94 84 LEU A N 1
ATOM 629 C CA . LEU A 1 84 ? -1.156 -2.441 7.231 1.00 94.94 84 LEU A CA 1
ATOM 630 C C . LEU A 1 84 ? -0.751 -1.368 6.222 1.00 94.94 84 LEU A C 1
ATOM 632 O O . LEU A 1 84 ? -0.617 -1.685 5.035 1.00 94.94 84 LEU A O 1
ATOM 636 N N . TYR A 1 85 ? -0.585 -0.124 6.683 1.00 93.31 85 TYR A N 1
ATOM 637 C CA . TYR A 1 85 ? -0.473 1.054 5.832 1.00 93.31 85 TYR A CA 1
ATOM 638 C C . TYR A 1 85 ? -1.634 1.089 4.827 1.00 93.31 85 TYR A C 1
ATOM 640 O O . TYR A 1 85 ? -2.754 0.639 5.094 1.00 93.31 85 TYR A O 1
ATOM 648 N N . THR A 1 86 ? -1.383 1.656 3.659 1.00 94.69 86 THR A N 1
ATOM 649 C CA . THR A 1 86 ? -2.360 1.842 2.607 1.00 94.69 86 THR A CA 1
ATOM 650 C C . THR A 1 86 ? -2.405 0.613 1.706 1.00 94.69 86 THR A C 1
ATOM 652 O O . THR A 1 86 ? -1.378 0.119 1.235 1.00 94.69 86 THR A O 1
ATOM 655 N N . LYS A 1 87 ? -3.614 0.110 1.445 1.00 96.38 87 LYS A N 1
ATOM 656 C CA . LYS A 1 87 ? -3.845 -1.009 0.519 1.00 96.38 87 LYS A CA 1
ATOM 657 C C . LYS A 1 87 ? -4.816 -0.606 -0.578 1.00 96.38 87 LYS A C 1
ATOM 659 O O . LYS A 1 87 ? -5.734 0.189 -0.350 1.00 96.38 87 LYS A O 1
ATOM 664 N N . ARG A 1 88 ? -4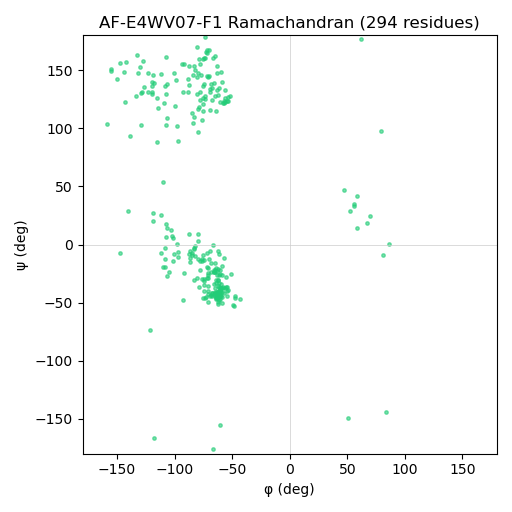.626 -1.178 -1.764 1.00 96.62 88 ARG A N 1
ATOM 665 C CA . ARG A 1 88 ? -5.425 -0.880 -2.959 1.00 96.62 88 ARG A CA 1
ATOM 666 C C . ARG A 1 88 ? -6.719 -1.675 -3.040 1.00 96.62 88 ARG A C 1
ATOM 668 O O . ARG A 1 88 ? -6.750 -2.857 -2.705 1.00 96.62 88 ARG A O 1
ATOM 675 N N . ASN A 1 89 ? -7.760 -1.048 -3.588 1.00 96.94 89 ASN A N 1
ATOM 676 C CA . ASN A 1 89 ? -9.042 -1.680 -3.920 1.00 96.94 89 ASN A CA 1
ATOM 677 C C . ASN A 1 89 ? -9.590 -2.559 -2.783 1.00 96.94 89 ASN A C 1
ATOM 679 O O . ASN A 1 89 ? -9.975 -3.710 -2.994 1.00 96.94 89 ASN A O 1
ATOM 683 N N . PHE A 1 90 ? -9.575 -2.031 -1.562 1.00 97.88 90 PHE A N 1
ATOM 684 C CA . PHE A 1 90 ? -10.008 -2.757 -0.374 1.00 97.88 90 PHE A CA 1
ATOM 685 C C . PHE A 1 90 ? -11.287 -2.136 0.173 1.00 97.88 90 PHE A C 1
ATOM 687 O O . PHE A 1 90 ? -11.480 -0.921 0.096 1.00 97.88 90 PHE A O 1
ATOM 694 N N . ARG A 1 91 ? -12.160 -2.964 0.741 1.00 97.75 91 ARG A N 1
ATOM 695 C CA . ARG A 1 91 ? -13.382 -2.543 1.426 1.00 97.75 91 ARG A CA 1
ATOM 696 C C . ARG A 1 91 ? -13.343 -2.997 2.878 1.00 97.75 91 ARG A C 1
ATOM 698 O O . ARG A 1 91 ? -13.066 -4.156 3.155 1.00 97.75 91 ARG A O 1
ATOM 705 N N . CYS A 1 92 ? -13.644 -2.092 3.806 1.00 97.88 92 CYS A N 1
ATOM 706 C CA . CYS A 1 92 ? -13.580 -2.358 5.245 1.00 97.88 92 CYS A CA 1
ATOM 707 C C . CYS A 1 92 ? -14.361 -3.630 5.651 1.00 97.88 92 CYS A C 1
ATOM 709 O O . CYS A 1 92 ? -15.543 -3.765 5.351 1.00 97.88 92 CYS A O 1
ATOM 711 N N . ASP A 1 93 ? -13.732 -4.553 6.377 1.00 97.94 93 ASP A N 1
ATOM 712 C CA . ASP A 1 93 ? -14.381 -5.782 6.852 1.00 97.94 93 ASP A CA 1
ATOM 713 C C . ASP A 1 93 ? -15.086 -5.611 8.208 1.00 97.94 93 ASP A C 1
ATOM 715 O O . ASP A 1 93 ? -15.797 -6.520 8.642 1.00 97.94 93 ASP A O 1
ATOM 719 N N . CYS A 1 94 ? -14.924 -4.479 8.903 1.00 97.19 94 CYS A N 1
ATOM 720 C CA . CYS A 1 94 ? -15.535 -4.264 10.221 1.00 97.19 94 CYS A CA 1
ATOM 721 C C . CYS A 1 94 ? -17.060 -4.458 10.170 1.00 97.19 94 CYS A C 1
ATOM 723 O O . CYS A 1 94 ? -17.756 -3.826 9.372 1.00 97.19 94 CYS A O 1
ATOM 725 N N . GLY A 1 95 ? -17.585 -5.322 11.042 1.00 95.25 95 GLY A N 1
ATOM 726 C CA . GLY A 1 95 ? -19.005 -5.671 11.117 1.00 95.25 95 GLY A CA 1
ATOM 727 C C . GLY A 1 95 ? -19.487 -6.713 10.104 1.00 95.25 95 GLY A C 1
ATOM 728 O O . GLY A 1 95 ? -20.609 -7.199 10.253 1.00 95.25 95 GLY A O 1
ATOM 729 N N . THR A 1 96 ? -18.666 -7.088 9.117 1.00 94.81 96 THR A N 1
ATOM 730 C CA . THR A 1 96 ? -18.958 -8.196 8.191 1.00 94.81 96 THR A CA 1
ATOM 731 C C . THR A 1 96 ? -18.801 -9.558 8.877 1.00 94.81 96 THR A C 1
ATOM 733 O O . THR A 1 96 ? -18.391 -9.655 10.033 1.00 94.81 96 THR A O 1
ATOM 736 N N . GLY A 1 97 ? -19.068 -10.648 8.148 1.00 92.00 97 GLY A N 1
ATOM 737 C CA . GLY A 1 97 ? -18.855 -12.013 8.642 1.00 92.00 97 GLY A CA 1
ATOM 738 C C . GLY A 1 97 ? -17.400 -12.374 8.990 1.00 92.00 97 GLY A C 1
ATOM 739 O O . GLY A 1 97 ? -17.188 -13.445 9.555 1.00 92.00 97 GLY A O 1
ATOM 740 N N . LYS A 1 98 ? -16.424 -11.509 8.674 1.00 94.12 98 LYS A N 1
ATOM 741 C CA . LYS A 1 98 ? -14.990 -11.678 8.966 1.00 94.12 98 LYS A CA 1
ATOM 742 C C . LYS A 1 98 ? -14.597 -11.378 10.415 1.00 94.12 98 LYS A C 1
ATOM 744 O O . LYS A 1 98 ? -13.575 -11.875 10.879 1.00 94.12 98 LYS A O 1
ATOM 749 N N . TYR A 1 99 ? -15.400 -10.595 11.131 1.00 93.00 99 TYR A N 1
ATOM 750 C CA . TYR A 1 99 ? -15.154 -10.242 12.527 1.00 93.00 99 TYR A CA 1
ATOM 751 C C . TYR A 1 99 ? -16.292 -10.735 13.420 1.00 93.00 99 TYR A C 1
ATOM 753 O O . TYR A 1 99 ? -17.459 -10.740 13.032 1.00 93.00 99 TYR A O 1
ATOM 761 N N . HIS A 1 100 ? -15.967 -11.128 14.652 1.00 91.06 100 HIS A N 1
ATOM 762 C CA . HIS A 1 100 ? -16.990 -11.441 15.657 1.00 91.06 100 HIS A CA 1
ATOM 763 C C . HIS A 1 100 ? -17.736 -10.190 16.157 1.00 91.06 100 HIS A C 1
ATOM 765 O O . HIS A 1 100 ? -18.871 -10.289 16.625 1.00 91.06 100 HIS A O 1
ATOM 771 N N . ARG A 1 101 ? -17.104 -9.015 16.050 1.00 91.06 101 ARG A N 1
ATOM 772 C CA . ARG A 1 101 ? -17.613 -7.716 16.510 1.00 91.06 101 ARG A CA 1
ATOM 773 C C . ARG A 1 101 ? -18.455 -7.030 15.423 1.00 91.06 101 ARG A C 1
ATOM 775 O O . ARG A 1 101 ? -18.127 -7.091 14.239 1.00 91.06 101 ARG A O 1
ATOM 782 N N . LYS A 1 102 ? -19.530 -6.345 15.831 1.00 95.06 102 LYS A N 1
ATOM 783 C CA . LYS A 1 102 ? -20.341 -5.478 14.956 1.00 95.06 102 LYS A CA 1
ATOM 784 C C . LYS A 1 102 ? -19.715 -4.091 14.804 1.00 95.06 102 LYS A C 1
ATOM 786 O O . LYS A 1 102 ? -19.038 -3.612 15.706 1.00 95.06 102 LYS A O 1
ATOM 791 N N . CYS A 1 103 ? -19.942 -3.453 13.658 1.00 96.94 103 CYS A N 1
ATOM 792 C CA . CYS A 1 103 ? -19.462 -2.097 13.399 1.00 96.94 103 CYS A CA 1
ATOM 793 C C . CYS A 1 103 ? -20.405 -1.074 14.048 1.00 96.94 103 CYS A C 1
ATOM 795 O O . CYS A 1 103 ? -21.607 -1.135 13.807 1.00 96.94 103 CYS A O 1
ATOM 797 N N . LYS A 1 104 ? -19.865 -0.117 14.820 1.00 97.00 104 LYS A N 1
ATOM 798 C CA . LYS A 1 104 ? -20.653 0.941 15.486 1.00 97.00 104 LYS A CA 1
ATOM 799 C C . LYS A 1 104 ? -21.272 1.949 14.507 1.00 97.00 104 LYS A C 1
ATOM 801 O O . LYS A 1 104 ? -22.267 2.581 14.837 1.00 97.00 104 LYS A O 1
ATOM 806 N N . PHE A 1 105 ? -20.694 2.095 13.313 1.00 96.94 105 PHE A N 1
ATOM 807 C CA . PHE A 1 105 ? -21.178 3.027 12.285 1.00 96.94 105 PHE A CA 1
ATOM 808 C C . PHE A 1 105 ? -22.321 2.462 11.442 1.00 96.94 105 PHE A C 1
ATOM 810 O O . PHE A 1 105 ? -23.150 3.209 10.935 1.00 96.94 105 PHE A O 1
ATOM 817 N N . ASP A 1 106 ? -22.342 1.143 11.255 1.00 94.38 106 ASP A N 1
ATOM 818 C CA . ASP A 1 106 ? -23.380 0.456 10.494 1.00 94.38 106 ASP A CA 1
ATOM 819 C C . ASP A 1 106 ? -23.409 -1.022 10.908 1.00 94.38 106 ASP A C 1
ATOM 821 O O . ASP A 1 106 ? -22.549 -1.826 10.539 1.00 94.38 106 ASP A O 1
ATOM 825 N N . GLU A 1 107 ? -24.414 -1.369 11.711 1.00 93.25 107 GLU A N 1
ATOM 826 C CA . GLU A 1 107 ? -24.618 -2.713 12.257 1.00 93.25 107 GLU A CA 1
ATOM 827 C C . GLU A 1 107 ? -25.257 -3.685 11.252 1.00 93.25 107 GLU A C 1
ATOM 829 O O . GLU A 1 107 ? -25.267 -4.903 11.479 1.00 93.25 107 GLU A O 1
ATOM 834 N N . SER A 1 108 ? -25.786 -3.167 10.135 1.00 89.81 108 SER A N 1
ATOM 835 C CA . SER A 1 108 ? -26.529 -3.951 9.142 1.00 89.81 108 SER A CA 1
ATOM 836 C C . SER A 1 108 ? -25.627 -4.807 8.252 1.00 89.81 108 SER A C 1
ATOM 838 O O . SER A 1 108 ? -26.102 -5.731 7.587 1.00 89.81 108 SER A O 1
ATOM 840 N N . LYS A 1 109 ? -24.314 -4.557 8.293 1.00 92.12 109 LYS A N 1
ATOM 841 C CA . LYS A 1 109 ? -23.302 -5.304 7.546 1.00 92.12 109 LYS A CA 1
ATOM 842 C C . LYS A 1 109 ? -23.370 -6.791 7.876 1.00 92.12 109 LYS A C 1
ATOM 844 O O . LYS A 1 109 ? -23.270 -7.221 9.030 1.00 92.12 109 LYS A O 1
ATOM 849 N N . ASN A 1 110 ? -23.552 -7.591 6.835 1.00 77.69 110 ASN A N 1
ATOM 850 C CA . ASN A 1 110 ? -23.572 -9.048 6.929 1.00 77.69 110 ASN A CA 1
ATOM 851 C C . ASN A 1 110 ? -23.016 -9.746 5.679 1.00 77.69 110 ASN A C 1
ATOM 853 O O . ASN A 1 110 ? -22.835 -10.962 5.711 1.00 77.69 110 ASN A O 1
ATOM 857 N N . HIS A 1 111 ? -22.714 -9.002 4.611 1.00 82.31 111 HIS A N 1
ATOM 858 C CA . HIS A 1 111 ? -22.078 -9.539 3.415 1.00 82.31 111 HIS A CA 1
ATOM 859 C C . HIS A 1 111 ? -20.561 -9.617 3.569 1.00 82.31 111 HIS A C 1
ATOM 861 O O . HIS A 1 111 ? -19.961 -8.867 4.339 1.00 82.31 111 HIS A O 1
ATOM 867 N N . LEU A 1 112 ? -19.954 -10.549 2.839 1.00 91.62 112 LEU A N 1
ATOM 868 C CA . LEU A 1 112 ? -18.505 -10.651 2.698 1.00 91.62 112 LEU A CA 1
ATOM 869 C C . LEU A 1 112 ? -18.037 -9.770 1.534 1.00 91.62 112 LEU A C 1
ATOM 871 O O . LEU A 1 112 ? -18.798 -9.496 0.605 1.00 91.62 112 LEU A O 1
ATOM 875 N N . ASN A 1 113 ? -16.788 -9.316 1.604 1.00 95.75 113 ASN A N 1
ATOM 876 C CA . ASN A 1 113 ? -16.146 -8.527 0.559 1.00 95.75 113 ASN A CA 1
ATOM 877 C C . ASN A 1 113 ? -15.301 -9.456 -0.329 1.00 95.75 113 ASN A C 1
ATOM 879 O O . ASN A 1 113 ? -14.130 -9.700 -0.043 1.00 95.75 113 ASN A O 1
ATOM 883 N N . ASP A 1 114 ? -15.905 -10.011 -1.381 1.00 93.94 114 ASP A N 1
ATOM 884 C CA . ASP A 1 114 ? -15.292 -11.074 -2.196 1.00 93.94 114 ASP A CA 1
ATOM 885 C C . ASP A 1 114 ? -14.074 -10.625 -3.031 1.00 93.94 114 ASP A C 1
ATOM 887 O O . ASP A 1 114 ? -13.312 -11.469 -3.501 1.00 93.94 114 ASP A O 1
ATOM 891 N N . GLU A 1 115 ? -13.867 -9.316 -3.219 1.00 95.88 115 GLU A N 1
ATOM 892 C CA . GLU A 1 115 ? -12.731 -8.778 -3.988 1.00 95.88 115 GLU A CA 1
ATOM 893 C C . GLU A 1 115 ? -11.554 -8.341 -3.104 1.00 95.88 115 GLU A C 1
ATOM 895 O O . GLU A 1 115 ? -10.485 -8.016 -3.630 1.00 95.88 115 GLU A O 1
ATOM 900 N N . ASN A 1 116 ? -11.717 -8.363 -1.775 1.00 97.38 116 ASN A N 1
ATOM 901 C CA . ASN A 1 116 ? -10.615 -8.086 -0.861 1.00 97.38 116 ASN A CA 1
ATOM 902 C C . ASN A 1 116 ? -9.506 -9.130 -1.046 1.00 97.38 116 ASN A C 1
ATOM 904 O O . ASN A 1 116 ? -9.751 -10.339 -1.103 1.00 97.38 116 ASN A O 1
ATOM 908 N N . LYS A 1 117 ? -8.262 -8.654 -1.106 1.00 95.94 117 LYS A N 1
ATOM 909 C CA . LYS A 1 117 ? -7.069 -9.499 -1.179 1.00 95.94 117 LYS A CA 1
ATOM 910 C C . LYS A 1 117 ? -6.353 -9.473 0.159 1.00 95.94 117 LYS A C 1
ATOM 912 O O . LYS A 1 117 ? -6.213 -8.420 0.771 1.00 95.94 117 LYS A O 1
ATOM 917 N N . TYR A 1 118 ? -5.899 -10.646 0.579 1.00 96.06 118 TYR A N 1
ATOM 918 C CA . TYR A 1 118 ? -5.260 -10.856 1.867 1.00 96.06 118 TYR A CA 1
ATOM 919 C C . TYR A 1 118 ? -3.925 -11.562 1.658 1.00 96.06 118 TYR A C 1
ATOM 921 O O . TYR A 1 118 ? -3.854 -12.567 0.946 1.00 96.06 118 TYR A O 1
ATOM 929 N N . ASP A 1 119 ? -2.883 -11.038 2.285 1.00 94.69 119 ASP A N 1
ATOM 930 C CA . ASP A 1 119 ? -1.557 -11.640 2.369 1.00 94.69 119 ASP A CA 1
ATOM 931 C C . ASP A 1 119 ? -1.212 -11.935 3.842 1.00 94.69 119 ASP A C 1
ATOM 933 O O . ASP A 1 119 ? -2.085 -11.939 4.710 1.00 94.69 119 ASP A O 1
ATOM 937 N N . PHE A 1 120 ? 0.058 -12.220 4.131 1.00 95.38 120 PHE A N 1
ATOM 938 C CA . PHE A 1 120 ? 0.503 -12.525 5.491 1.00 95.38 120 PHE A CA 1
ATOM 939 C C . PHE A 1 120 ? 0.584 -11.292 6.407 1.00 95.38 120 PHE A C 1
ATOM 941 O O . PHE A 1 120 ? 0.662 -11.469 7.623 1.00 95.38 120 PHE A O 1
ATOM 948 N N . ASN A 1 121 ? 0.524 -10.064 5.874 1.00 96.31 121 ASN A N 1
ATOM 949 C CA . ASN A 1 121 ? 0.581 -8.844 6.688 1.00 96.31 121 ASN A CA 1
ATOM 950 C C . ASN A 1 121 ? -0.630 -8.755 7.615 1.00 96.31 121 ASN A C 1
ATOM 952 O O . ASN A 1 121 ? -0.518 -8.263 8.729 1.00 96.31 121 ASN A O 1
ATOM 956 N N . PHE A 1 122 ? -1.768 -9.308 7.189 1.00 96.69 122 PHE A N 1
ATOM 957 C CA . PHE A 1 122 ? -2.998 -9.371 7.979 1.00 96.69 122 PHE A CA 1
ATOM 958 C C . PHE A 1 122 ? -2.860 -10.248 9.237 1.00 96.69 122 PHE A C 1
ATOM 960 O O . PHE A 1 122 ? -3.673 -10.122 10.147 1.00 96.69 122 PHE A O 1
ATOM 967 N N . ASP A 1 123 ? -1.820 -11.088 9.303 1.00 94.94 123 ASP A N 1
ATOM 968 C CA . ASP A 1 123 ? -1.429 -11.871 10.482 1.00 94.94 123 ASP A CA 1
ATOM 969 C C . ASP A 1 123 ? -0.207 -11.261 11.207 1.00 94.94 123 ASP A C 1
ATOM 971 O O . ASP A 1 123 ? 0.436 -11.939 12.013 1.00 94.94 123 ASP A O 1
ATOM 975 N N . GLY A 1 124 ? 0.178 -10.025 10.867 1.00 95.12 124 GLY A N 1
ATOM 976 C CA . GLY A 1 124 ? 1.366 -9.353 11.397 1.00 95.12 124 GLY A CA 1
ATOM 977 C C . GLY A 1 124 ? 2.685 -9.948 10.916 1.00 95.12 124 GLY A C 1
ATOM 978 O O . GLY A 1 124 ? 3.679 -9.837 11.625 1.00 95.12 124 GLY A O 1
ATOM 979 N N . LYS A 1 125 ? 2.710 -10.623 9.756 1.00 95.94 125 LYS A N 1
ATOM 980 C CA . LYS A 1 125 ? 3.914 -11.251 9.187 1.00 95.94 125 LYS A CA 1
ATOM 981 C C . LYS A 1 125 ? 4.286 -10.641 7.847 1.00 95.94 125 LYS A C 1
ATOM 983 O O . LYS A 1 125 ? 3.437 -10.444 6.979 1.00 95.94 125 LYS A O 1
ATOM 988 N N . TYR A 1 126 ? 5.582 -10.446 7.646 1.00 96.25 126 TYR A N 1
ATOM 989 C CA . TYR A 1 126 ? 6.078 -9.674 6.515 1.00 96.25 126 TYR A CA 1
ATOM 990 C C . TYR A 1 126 ? 7.214 -10.376 5.788 1.00 96.25 126 TYR A C 1
ATOM 992 O O . TYR A 1 126 ? 7.863 -11.295 6.311 1.00 96.25 126 TYR A O 1
ATOM 1000 N N . CYS A 1 127 ? 7.467 -9.899 4.573 1.00 96.31 127 CYS A N 1
ATOM 1001 C CA . CYS A 1 127 ? 8.550 -10.329 3.710 1.00 96.31 127 CYS A CA 1
ATOM 1002 C C . CYS A 1 127 ? 8.441 -11.821 3.341 1.00 96.31 127 CYS A C 1
ATOM 1004 O O . CYS A 1 127 ? 7.580 -12.592 3.778 1.00 96.31 127 CYS A O 1
ATOM 1006 N N . GLN A 1 128 ? 9.358 -12.296 2.503 1.00 95.31 128 GLN A N 1
ATOM 1007 C CA . GLN A 1 128 ? 9.473 -13.726 2.233 1.00 95.31 128 GLN A CA 1
ATOM 1008 C C . GLN A 1 128 ? 9.887 -14.568 3.435 1.00 95.31 128 GLN A C 1
ATOM 1010 O O . GLN A 1 128 ? 9.581 -15.760 3.451 1.00 95.31 128 GLN A O 1
ATOM 1015 N N . CYS A 1 129 ? 10.544 -13.966 4.426 1.00 95.00 129 CYS A N 1
ATOM 1016 C CA . CYS A 1 129 ? 10.942 -14.657 5.645 1.00 95.00 129 CYS A CA 1
ATOM 1017 C C . CYS A 1 129 ? 9.769 -14.891 6.613 1.00 95.00 129 CYS A C 1
ATOM 1019 O O . CYS A 1 129 ? 9.899 -15.737 7.495 1.00 95.00 129 CYS A O 1
ATOM 1021 N N . ARG A 1 130 ? 8.619 -14.219 6.416 1.00 95.44 130 ARG A N 1
ATOM 1022 C CA . ARG A 1 130 ? 7.389 -14.356 7.221 1.00 95.44 130 ARG A CA 1
ATOM 1023 C C . ARG A 1 130 ? 7.606 -14.100 8.711 1.00 95.44 130 ARG A C 1
ATOM 1025 O O . ARG A 1 130 ? 6.993 -14.764 9.551 1.00 95.44 130 ARG A O 1
ATOM 1032 N N . ARG A 1 131 ? 8.502 -13.169 9.022 1.00 94.38 131 ARG A N 1
ATOM 1033 C CA . ARG A 1 131 ? 8.806 -12.794 10.401 1.00 94.38 131 ARG A CA 1
ATOM 1034 C C . ARG A 1 131 ? 7.740 -11.823 10.919 1.00 94.38 131 ARG A C 1
ATOM 1036 O O . ARG A 1 131 ? 7.191 -11.071 10.106 1.00 94.38 131 ARG A O 1
ATOM 1043 N N . PRO A 1 132 ? 7.367 -11.918 12.207 1.00 93.62 132 PRO A N 1
ATOM 1044 C CA . PRO A 1 132 ? 6.383 -11.021 12.793 1.00 93.62 132 PRO A CA 1
ATOM 1045 C C . PRO A 1 132 ? 6.953 -9.608 12.969 1.00 93.62 132 PRO A C 1
ATOM 1047 O O . PRO A 1 132 ? 8.166 -9.442 12.924 1.00 93.62 132 PRO A O 1
ATOM 1050 N N . TYR A 1 133 ? 6.106 -8.608 13.205 1.00 85.19 133 TYR A N 1
ATOM 1051 C CA . TYR A 1 133 ? 6.543 -7.298 13.697 1.00 85.19 133 TYR A CA 1
ATOM 1052 C C . TYR A 1 133 ? 5.634 -6.835 14.854 1.00 85.19 133 TYR A C 1
ATOM 1054 O O . TYR A 1 133 ? 4.415 -6.844 14.675 1.00 85.19 133 TYR A O 1
ATOM 1062 N N . PRO A 1 134 ? 6.183 -6.445 16.025 1.00 87.06 134 PRO A N 1
ATOM 1063 C CA . PRO A 1 134 ? 7.594 -6.554 16.405 1.00 87.06 134 PRO A CA 1
ATOM 1064 C C . PRO A 1 134 ? 8.046 -8.022 16.479 1.00 87.06 134 PRO A C 1
ATOM 1066 O O . PRO A 1 134 ? 7.237 -8.918 16.720 1.00 87.06 134 PRO A O 1
ATOM 1069 N N . ASP A 1 135 ? 9.339 -8.274 16.269 1.00 90.88 135 ASP A N 1
ATOM 1070 C CA . ASP A 1 135 ? 9.904 -9.626 16.233 1.00 90.88 135 ASP A CA 1
ATOM 1071 C C . ASP A 1 135 ? 10.750 -9.951 17.476 1.00 90.88 135 ASP A C 1
ATOM 1073 O O . ASP A 1 135 ? 11.907 -9.529 17.560 1.00 90.88 135 ASP A O 1
ATOM 1077 N N . PRO A 1 136 ? 10.230 -10.739 18.438 1.00 90.81 136 PRO A N 1
ATOM 1078 C CA . PRO A 1 136 ? 10.971 -11.084 19.651 1.00 90.81 136 PRO A CA 1
ATOM 1079 C C . PRO A 1 136 ? 12.218 -11.939 19.396 1.00 90.81 136 PRO A C 1
ATOM 1081 O O . PRO A 1 136 ? 13.115 -11.979 20.235 1.00 90.81 136 PRO A O 1
ATOM 1084 N N . GLU A 1 137 ? 12.272 -12.645 18.264 1.00 93.00 137 GLU A N 1
ATOM 1085 C CA . GLU A 1 137 ? 13.364 -13.552 17.904 1.00 93.00 137 GLU A CA 1
ATOM 1086 C C . GLU A 1 137 ? 14.172 -13.010 16.714 1.00 93.00 137 GLU A C 1
ATOM 1088 O O . GLU A 1 137 ? 14.756 -13.798 15.959 1.00 93.00 137 GLU A O 1
ATOM 1093 N N . CYS A 1 138 ?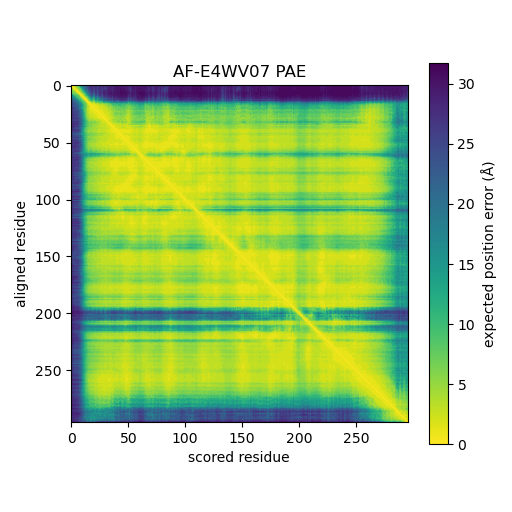 14.168 -11.684 16.510 1.00 90.56 138 CYS A N 1
ATOM 1094 C CA . CYS A 1 138 ? 14.829 -11.028 15.384 1.00 90.56 138 CYS A CA 1
ATOM 1095 C C . CYS A 1 138 ? 16.335 -11.371 15.332 1.00 90.56 138 CYS A C 1
ATOM 1097 O O . CYS A 1 138 ? 17.058 -11.112 16.302 1.00 90.56 138 CYS A O 1
ATOM 1099 N N . PRO A 1 139 ? 16.827 -11.956 14.223 1.00 90.81 139 PRO A N 1
ATOM 1100 C CA . PRO A 1 139 ? 18.242 -12.181 13.980 1.00 90.81 139 PRO A CA 1
ATOM 1101 C C . PRO A 1 139 ? 19.028 -10.870 13.971 1.00 90.81 139 PRO A C 1
ATOM 1103 O O . PRO A 1 139 ? 18.517 -9.839 13.546 1.00 90.81 139 PRO A O 1
ATOM 1106 N N . GLU A 1 140 ? 20.292 -10.919 14.395 1.00 87.62 140 GLU A N 1
ATOM 1107 C CA . GLU A 1 140 ? 21.146 -9.726 14.473 1.00 87.62 140 GLU A CA 1
ATOM 1108 C C . GLU A 1 140 ? 21.293 -9.015 13.123 1.00 87.62 140 GLU A C 1
ATOM 1110 O O . GLU A 1 140 ? 21.300 -7.794 13.066 1.00 87.62 140 GLU A O 1
ATOM 1115 N N . ASP A 1 141 ? 21.360 -9.780 12.034 1.00 83.75 141 ASP A N 1
ATOM 1116 C CA . ASP A 1 141 ? 21.472 -9.281 10.663 1.00 83.75 141 ASP A CA 1
ATOM 1117 C C . ASP A 1 141 ? 20.183 -8.641 10.122 1.00 83.75 141 ASP A C 1
ATOM 1119 O O . ASP A 1 141 ? 20.210 -8.068 9.037 1.00 83.75 141 ASP A O 1
ATOM 1123 N N . LEU A 1 142 ? 19.070 -8.723 10.862 1.00 87.44 142 LEU A N 1
ATOM 1124 C CA . LEU A 1 142 ? 17.789 -8.102 10.513 1.00 87.44 142 LEU A CA 1
ATOM 1125 C C . LEU A 1 142 ? 17.381 -6.958 11.446 1.00 87.44 142 LEU A C 1
ATOM 1127 O O . LEU A 1 142 ? 16.386 -6.298 11.166 1.00 87.44 142 LEU A O 1
ATOM 1131 N N . LYS A 1 143 ? 18.105 -6.713 12.544 1.00 86.00 143 LYS A N 1
ATOM 1132 C CA . LYS A 1 143 ? 17.702 -5.701 13.537 1.00 86.00 143 LYS A CA 1
ATOM 1133 C C . LYS A 1 143 ? 17.638 -4.287 12.974 1.00 86.00 143 LYS A C 1
ATOM 1135 O O . LYS A 1 143 ? 16.738 -3.544 13.344 1.00 86.00 143 LYS A O 1
ATOM 1140 N N . ASP A 1 144 ? 18.567 -3.972 12.080 1.00 86.94 144 ASP A N 1
ATOM 1141 C CA . ASP A 1 144 ? 18.692 -2.659 11.447 1.00 86.94 144 ASP A CA 1
ATOM 1142 C C . ASP A 1 144 ? 18.228 -2.691 9.979 1.00 86.94 144 ASP A C 1
ATOM 1144 O O . ASP A 1 144 ? 18.552 -1.792 9.209 1.00 86.94 144 ASP A O 1
ATOM 1148 N N . ALA A 1 145 ? 17.528 -3.754 9.561 1.00 90.62 145 ALA A N 1
ATOM 1149 C CA . ALA A 1 145 ? 17.059 -3.890 8.187 1.00 90.62 145 ALA A CA 1
ATOM 1150 C C . ALA A 1 145 ? 15.889 -2.938 7.923 1.00 90.62 145 ALA A C 1
ATOM 1152 O O . ALA A 1 145 ? 14.860 -2.998 8.603 1.00 90.62 145 ALA A O 1
ATOM 1153 N N . GLU A 1 146 ? 16.015 -2.112 6.890 1.00 92.31 146 GLU A N 1
ATOM 1154 C CA . GLU A 1 146 ? 14.918 -1.266 6.432 1.00 92.31 146 GLU A CA 1
ATOM 1155 C C . GLU A 1 146 ? 13.848 -2.112 5.736 1.00 92.31 146 GLU A C 1
ATOM 1157 O O . GLU A 1 146 ? 14.138 -3.111 5.066 1.00 92.31 146 GLU A O 1
ATOM 1162 N N . MET A 1 147 ? 12.583 -1.722 5.895 1.00 93.62 147 MET A N 1
ATOM 1163 C CA . MET A 1 147 ? 11.463 -2.384 5.237 1.00 93.62 147 MET A CA 1
ATOM 1164 C C . MET A 1 147 ? 10.907 -1.508 4.124 1.00 93.62 147 MET A C 1
ATOM 1166 O O . MET A 1 147 ? 10.561 -0.356 4.341 1.00 93.62 147 MET A O 1
ATOM 1170 N N . ILE A 1 148 ? 10.761 -2.087 2.935 1.00 95.62 148 ILE A N 1
ATOM 1171 C CA . ILE A 1 148 ? 10.286 -1.386 1.742 1.00 95.62 148 ILE A CA 1
ATOM 1172 C C . ILE A 1 148 ? 9.053 -2.115 1.203 1.00 95.62 148 ILE A C 1
ATOM 1174 O O . ILE A 1 148 ? 9.057 -3.344 1.048 1.00 95.62 148 ILE A O 1
ATOM 1178 N N . GLN A 1 149 ? 7.982 -1.381 0.907 1.00 96.44 149 GLN A N 1
ATOM 1179 C CA . GLN A 1 149 ? 6.745 -1.965 0.393 1.00 96.44 149 GLN A CA 1
ATOM 1180 C C . GLN A 1 149 ? 6.856 -2.298 -1.102 1.00 96.44 149 GLN A C 1
ATOM 1182 O O . GLN A 1 149 ? 7.255 -1.478 -1.924 1.00 96.44 149 GLN A O 1
ATOM 1187 N N . CYS A 1 150 ? 6.467 -3.516 -1.483 1.00 98.12 150 CYS A N 1
ATOM 1188 C CA . CYS A 1 150 ? 6.363 -3.906 -2.887 1.00 98.12 150 CYS A CA 1
ATOM 1189 C C . CYS A 1 150 ? 5.078 -3.350 -3.509 1.00 98.12 150 CYS A C 1
ATOM 1191 O O . CYS A 1 150 ? 3.988 -3.722 -3.083 1.00 98.12 150 CYS A O 1
ATOM 1193 N N . ILE A 1 151 ? 5.164 -2.590 -4.599 1.00 97.25 151 ILE A N 1
ATOM 1194 C CA . ILE A 1 151 ? 3.981 -1.959 -5.215 1.00 97.25 151 ILE A CA 1
ATOM 1195 C C . ILE A 1 151 ? 3.015 -2.935 -5.912 1.00 97.25 151 ILE A C 1
ATOM 1197 O O . ILE A 1 151 ? 1.901 -2.555 -6.263 1.00 97.25 151 ILE A O 1
ATOM 1201 N N . LEU A 1 152 ? 3.420 -4.194 -6.136 1.00 97.12 152 LEU A N 1
ATOM 1202 C CA . LEU A 1 152 ? 2.564 -5.203 -6.776 1.00 97.12 152 LEU A CA 1
ATOM 1203 C C . LEU A 1 152 ? 1.776 -6.051 -5.785 1.00 97.12 152 LEU A C 1
ATOM 1205 O O . LEU A 1 152 ? 0.590 -6.297 -5.995 1.00 97.12 152 LEU A O 1
ATOM 1209 N N . CYS A 1 153 ? 2.445 -6.561 -4.750 1.00 96.94 153 CYS A N 1
ATOM 1210 C CA . CYS A 1 153 ? 1.799 -7.403 -3.745 1.00 96.94 153 CYS A CA 1
ATOM 1211 C C . CYS A 1 153 ? 1.454 -6.655 -2.458 1.00 96.94 153 CYS A C 1
ATOM 1213 O O . CYS A 1 153 ? 0.791 -7.240 -1.616 1.00 96.94 153 CYS A O 1
ATOM 1215 N N . GLU A 1 154 ? 1.910 -5.410 -2.306 1.00 97.06 154 GLU A N 1
ATOM 1216 C CA . GLU A 1 154 ? 1.746 -4.556 -1.121 1.00 97.06 154 GLU A CA 1
ATOM 1217 C C . GLU A 1 154 ? 2.322 -5.148 0.178 1.00 97.06 154 GLU A C 1
ATOM 1219 O O . GLU A 1 154 ? 2.047 -4.636 1.259 1.00 97.06 154 GLU A O 1
ATOM 1224 N N . ASP A 1 155 ? 3.148 -6.193 0.067 1.00 97.38 155 ASP A N 1
ATOM 1225 C CA . ASP A 1 155 ? 3.903 -6.805 1.168 1.00 97.38 155 ASP A CA 1
ATOM 1226 C C . ASP A 1 155 ? 5.155 -5.969 1.465 1.00 97.38 155 ASP A C 1
ATOM 1228 O O . ASP A 1 155 ? 5.763 -5.419 0.541 1.00 97.38 155 ASP A O 1
ATOM 1232 N N . TRP A 1 156 ? 5.570 -5.927 2.727 1.00 96.50 156 TRP A N 1
ATOM 1233 C CA . TRP A 1 156 ? 6.770 -5.224 3.178 1.00 96.50 156 TRP A CA 1
ATOM 1234 C C . TRP A 1 156 ? 7.973 -6.159 3.190 1.00 96.50 156 TRP A C 1
ATOM 1236 O O . TRP A 1 156 ? 7.900 -7.274 3.704 1.00 96.50 156 TRP A O 1
ATOM 1246 N N . TRP A 1 157 ? 9.088 -5.729 2.609 1.00 97.25 157 TRP A N 1
ATOM 1247 C CA . TRP A 1 157 ? 10.288 -6.541 2.441 1.00 97.25 157 TRP A CA 1
ATOM 1248 C C . TRP A 1 157 ? 11.470 -5.914 3.154 1.00 97.25 157 TRP A C 1
ATOM 1250 O O . TRP A 1 157 ? 11.780 -4.761 2.892 1.00 97.25 157 TRP A O 1
ATOM 1260 N N . HIS A 1 158 ? 12.171 -6.704 3.968 1.00 95.94 158 HIS A N 1
ATOM 1261 C CA . HIS A 1 158 ? 13.516 -6.344 4.414 1.00 95.94 158 HIS A CA 1
ATOM 1262 C C . HIS A 1 158 ? 14.417 -6.102 3.195 1.00 95.94 158 HIS A C 1
ATOM 1264 O O . HIS A 1 158 ? 14.449 -6.936 2.279 1.00 95.94 158 HIS A O 1
ATOM 1270 N N . ASP A 1 159 ? 15.163 -5.007 3.208 1.00 95.25 159 ASP A N 1
ATOM 1271 C CA . ASP A 1 159 ? 16.152 -4.612 2.205 1.00 95.25 159 ASP A CA 1
ATOM 1272 C C . ASP A 1 159 ? 17.113 -5.758 1.821 1.00 95.25 159 ASP A C 1
ATOM 1274 O O . ASP A 1 159 ? 17.277 -6.102 0.645 1.00 95.25 159 ASP A O 1
ATOM 1278 N N . CYS A 1 160 ? 17.644 -6.477 2.807 1.00 93.50 160 CYS A N 1
ATOM 1279 C CA . CYS A 1 160 ? 18.562 -7.598 2.640 1.00 93.50 160 CYS A CA 1
ATOM 1280 C C . CYS A 1 160 ? 17.904 -8.807 1.949 1.00 93.50 160 CYS A C 1
ATOM 1282 O O . CYS A 1 160 ? 18.568 -9.619 1.297 1.00 93.50 160 CYS A O 1
ATOM 1284 N N . CYS A 1 161 ? 16.574 -8.920 2.027 1.00 95.25 161 CYS A N 1
ATOM 1285 C CA . CYS A 1 161 ? 15.800 -9.955 1.352 1.00 95.25 161 CYS A CA 1
ATOM 1286 C C . CYS A 1 161 ? 15.510 -9.618 -0.119 1.00 95.25 161 CYS A C 1
ATOM 1288 O O . CYS A 1 161 ? 15.048 -10.501 -0.852 1.00 95.25 161 CYS A O 1
ATOM 1290 N N . LEU A 1 162 ? 15.793 -8.390 -0.574 1.00 96.31 162 LEU A N 1
ATOM 1291 C CA . LEU A 1 162 ? 15.627 -7.972 -1.970 1.00 96.31 162 LEU A CA 1
ATOM 1292 C C . LEU A 1 162 ? 16.749 -8.478 -2.883 1.00 96.31 162 LEU A C 1
ATOM 1294 O O . LEU A 1 162 ? 16.582 -8.460 -4.101 1.00 96.31 162 LEU A O 1
ATOM 1298 N N . LYS A 1 163 ? 17.865 -8.972 -2.326 1.00 95.12 163 LYS A N 1
ATOM 1299 C CA . LYS A 1 163 ? 19.068 -9.379 -3.082 1.00 95.12 163 LYS A CA 1
ATOM 1300 C C . LYS A 1 163 ? 19.628 -8.249 -3.968 1.00 95.12 163 LYS A C 1
ATOM 1302 O O . LYS A 1 163 ? 20.108 -8.518 -5.068 1.00 95.12 163 LYS A O 1
ATOM 1307 N N . LEU A 1 164 ? 19.507 -7.006 -3.514 1.00 94.12 164 LEU A N 1
ATOM 1308 C CA . LEU A 1 164 ? 20.094 -5.833 -4.160 1.00 94.12 164 LEU A CA 1
ATOM 1309 C C . LEU A 1 164 ? 21.477 -5.548 -3.575 1.00 94.12 164 LEU A C 1
ATOM 1311 O O . LEU A 1 164 ? 21.792 -5.951 -2.453 1.00 94.12 164 LEU A O 1
ATOM 1315 N N . THR A 1 165 ? 22.320 -4.885 -4.356 1.00 93.31 165 THR A N 1
ATOM 1316 C CA . THR A 1 165 ? 23.586 -4.346 -3.860 1.00 93.31 165 THR A CA 1
ATOM 1317 C C . THR A 1 165 ? 23.339 -3.097 -3.014 1.00 93.31 165 THR A C 1
ATOM 1319 O O . THR A 1 165 ? 22.308 -2.444 -3.144 1.00 93.31 165 THR A O 1
ATOM 1322 N N . LYS A 1 166 ? 24.310 -2.727 -2.172 1.00 91.94 166 LYS A N 1
ATOM 1323 C CA . LYS A 1 166 ? 24.227 -1.488 -1.390 1.00 91.94 166 LYS A CA 1
ATOM 1324 C C . LYS A 1 166 ? 24.113 -0.240 -2.277 1.00 91.94 166 LYS A C 1
ATOM 1326 O O . LYS A 1 166 ? 23.349 0.652 -1.963 1.00 91.94 166 LYS A O 1
ATOM 1331 N N . GLU A 1 167 ? 24.813 -0.212 -3.412 1.00 92.06 167 GLU A N 1
ATOM 1332 C CA . GLU A 1 167 ? 24.713 0.885 -4.388 1.00 92.06 167 GLU A CA 1
ATOM 1333 C C . GLU A 1 167 ? 23.302 1.016 -4.981 1.00 92.06 167 GLU A C 1
ATOM 1335 O O . GLU A 1 167 ? 22.840 2.122 -5.228 1.00 92.06 167 GLU A O 1
ATOM 1340 N N . GLU A 1 168 ? 22.600 -0.101 -5.190 1.00 92.94 168 GLU A N 1
ATOM 1341 C CA . GLU A 1 168 ? 21.213 -0.079 -5.665 1.00 92.94 168 GLU A CA 1
ATOM 1342 C C . GLU A 1 168 ? 20.219 0.340 -4.576 1.00 92.94 168 GLU A C 1
ATOM 1344 O O . GLU A 1 168 ? 19.197 0.928 -4.910 1.00 92.94 168 GLU A O 1
ATOM 1349 N N . LEU A 1 169 ? 20.488 0.023 -3.306 1.00 92.56 169 LEU A N 1
ATOM 1350 C CA . LEU A 1 169 ? 19.654 0.429 -2.167 1.00 92.56 169 LEU A CA 1
ATOM 1351 C C . LEU A 1 169 ? 19.820 1.925 -1.861 1.00 92.56 169 LEU A C 1
ATOM 1353 O O . LEU A 1 169 ? 18.826 2.631 -1.743 1.00 92.56 169 LEU A O 1
ATOM 1357 N N . ASP A 1 170 ? 21.063 2.407 -1.827 1.00 92.19 170 ASP A N 1
ATOM 1358 C CA . ASP A 1 170 ? 21.422 3.780 -1.446 1.00 92.19 170 ASP A CA 1
ATOM 1359 C C . ASP A 1 170 ? 21.216 4.803 -2.589 1.00 92.19 170 ASP A C 1
ATOM 1361 O O . ASP A 1 170 ? 21.682 5.940 -2.503 1.00 92.19 170 ASP A O 1
ATOM 1365 N N . ASN A 1 171 ? 20.582 4.415 -3.700 1.00 91.56 171 ASN A N 1
ATOM 1366 C CA . ASN A 1 171 ? 20.374 5.309 -4.835 1.00 91.56 171 ASN A CA 1
ATOM 1367 C C . ASN A 1 171 ? 19.256 6.324 -4.535 1.00 91.56 171 ASN A C 1
ATOM 1369 O O . ASN A 1 171 ? 18.111 5.942 -4.313 1.00 91.56 171 ASN A O 1
ATOM 1373 N N . GLU A 1 172 ? 19.585 7.616 -4.584 1.00 90.81 172 GLU A N 1
ATOM 1374 C CA . GLU A 1 172 ? 18.659 8.725 -4.304 1.00 90.81 172 GLU A CA 1
ATOM 1375 C C . GLU A 1 172 ? 17.491 8.827 -5.305 1.00 90.81 172 GLU A C 1
ATOM 1377 O O . GLU A 1 172 ? 16.467 9.418 -4.980 1.00 90.81 172 GLU A O 1
ATOM 1382 N N . ASP A 1 173 ? 17.612 8.235 -6.500 1.00 91.19 173 ASP A N 1
ATOM 1383 C CA . ASP A 1 173 ? 16.545 8.203 -7.512 1.00 91.19 173 ASP A CA 1
ATOM 1384 C C . ASP A 1 173 ? 15.507 7.082 -7.265 1.00 91.19 173 ASP A C 1
ATOM 1386 O O . ASP A 1 173 ? 14.582 6.906 -8.068 1.00 91.19 173 ASP A O 1
ATOM 1390 N N . ASN A 1 174 ? 15.678 6.271 -6.212 1.00 93.50 174 ASN A N 1
ATOM 1391 C CA . ASN A 1 174 ? 14.749 5.201 -5.852 1.00 93.50 174 ASN A CA 1
ATOM 1392 C C . ASN A 1 174 ? 13.407 5.774 -5.374 1.00 93.50 174 ASN A C 1
ATOM 1394 O O . ASN A 1 174 ? 13.368 6.519 -4.403 1.00 93.50 174 ASN A O 1
ATOM 1398 N N . ASP A 1 175 ? 12.308 5.353 -6.006 1.00 93.75 175 ASP A N 1
ATOM 1399 C CA . ASP A 1 175 ? 10.949 5.727 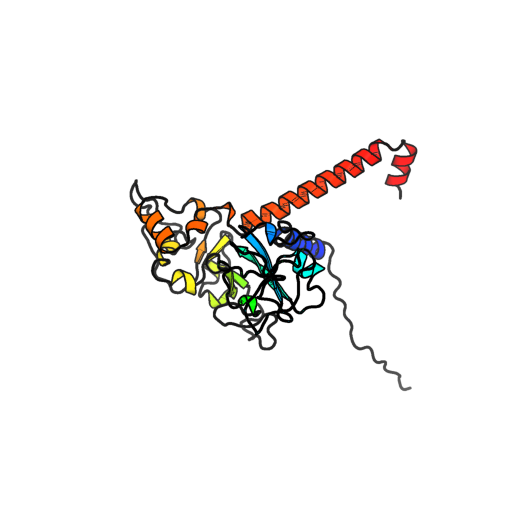-5.596 1.00 93.75 175 ASP A CA 1
ATOM 1400 C C . ASP A 1 175 ? 10.108 4.482 -5.265 1.00 93.75 175 ASP A C 1
ATOM 1402 O O . ASP A 1 175 ? 9.907 4.128 -4.105 1.00 93.75 175 ASP A O 1
ATOM 1406 N N . GLU A 1 176 ? 9.687 3.719 -6.277 1.00 96.25 176 GLU A N 1
ATOM 1407 C CA . GLU A 1 176 ? 8.880 2.512 -6.070 1.00 96.25 176 GLU A CA 1
ATOM 1408 C C . GLU A 1 176 ? 9.717 1.224 -6.160 1.00 96.25 176 GLU A C 1
ATOM 1410 O O . GLU A 1 176 ? 10.657 1.115 -6.951 1.00 96.25 176 GLU A O 1
ATOM 1415 N N . MET A 1 177 ? 9.338 0.190 -5.398 1.00 97.06 177 MET A N 1
ATOM 1416 C CA . MET A 1 177 ? 10.024 -1.109 -5.370 1.00 97.06 177 MET A CA 1
ATOM 1417 C C . MET A 1 177 ? 9.103 -2.255 -5.799 1.00 97.06 177 MET A C 1
ATOM 1419 O O . MET A 1 177 ? 7.962 -2.370 -5.350 1.00 97.06 177 MET A O 1
ATOM 1423 N N . ILE A 1 178 ? 9.612 -3.165 -6.638 1.00 98.06 178 ILE A N 1
ATOM 1424 C CA . ILE A 1 178 ? 8.971 -4.462 -6.899 1.00 98.06 178 ILE A CA 1
ATOM 1425 C C . ILE A 1 178 ? 9.872 -5.592 -6.408 1.00 98.06 178 ILE A C 1
ATOM 1427 O O . ILE A 1 178 ? 11.034 -5.716 -6.801 1.00 98.06 178 ILE A O 1
ATOM 1431 N N . CYS A 1 179 ? 9.312 -6.459 -5.565 1.00 98.12 179 CYS A N 1
ATOM 1432 C CA . CYS A 1 179 ? 10.075 -7.487 -4.876 1.00 98.12 179 CYS A CA 1
ATOM 1433 C C . CYS A 1 179 ? 10.513 -8.648 -5.795 1.00 98.12 179 CYS A C 1
ATOM 1435 O O . CYS A 1 179 ? 9.875 -8.916 -6.825 1.00 98.12 179 CYS A O 1
ATOM 1437 N N . PRO A 1 180 ? 11.536 -9.426 -5.378 1.00 97.38 180 PRO A N 1
ATOM 1438 C CA . PRO A 1 180 ? 11.975 -10.637 -6.073 1.00 97.38 180 PRO A CA 1
ATOM 1439 C C . PRO A 1 180 ? 10.837 -11.588 -6.456 1.00 97.38 180 PRO A C 1
ATOM 1441 O O . PRO A 1 180 ? 10.783 -12.102 -7.572 1.00 97.38 180 PRO A O 1
ATOM 1444 N N . ARG A 1 181 ? 9.899 -11.828 -5.527 1.00 96.50 181 ARG A N 1
ATOM 1445 C CA . ARG A 1 181 ? 8.811 -12.797 -5.719 1.00 96.50 181 ARG A CA 1
ATOM 1446 C C . ARG A 1 181 ? 7.914 -12.410 -6.890 1.00 96.50 181 ARG A C 1
ATOM 1448 O O . ARG A 1 181 ? 7.510 -13.294 -7.645 1.00 96.50 181 ARG A O 1
ATOM 1455 N N . CYS A 1 182 ? 7.589 -11.125 -7.013 1.00 97.38 182 CYS A N 1
ATOM 1456 C CA . CYS A 1 182 ? 6.713 -10.616 -8.059 1.00 97.38 182 CYS A CA 1
ATOM 1457 C C . CYS A 1 182 ? 7.431 -10.562 -9.410 1.00 97.38 182 CYS A C 1
ATOM 1459 O O . CYS A 1 182 ? 6.894 -11.068 -10.390 1.00 97.38 182 CYS A O 1
ATOM 1461 N N . LEU A 1 183 ? 8.664 -10.050 -9.468 1.00 96.06 183 LEU A N 1
ATOM 1462 C CA . LEU A 1 183 ? 9.419 -9.970 -10.729 1.00 96.06 183 LEU A CA 1
ATOM 1463 C C . LEU A 1 183 ? 9.790 -11.341 -11.311 1.00 96.06 183 LEU A C 1
ATOM 1465 O O . LEU A 1 183 ? 9.993 -11.461 -12.517 1.00 96.06 183 LEU A O 1
ATOM 1469 N N . CYS A 1 184 ? 9.858 -12.379 -10.474 1.00 93.56 184 CYS A N 1
ATOM 1470 C CA . CYS A 1 184 ? 10.069 -13.757 -10.913 1.00 93.56 184 CYS A CA 1
ATOM 1471 C C . CYS A 1 184 ? 8.784 -14.472 -11.371 1.00 93.56 184 CYS A C 1
ATOM 1473 O O . CYS A 1 184 ? 8.867 -15.617 -11.821 1.00 93.56 184 CYS A O 1
ATOM 1475 N N . GLN A 1 185 ? 7.598 -13.855 -11.266 1.00 93.12 185 GLN A N 1
ATOM 1476 C CA . GLN A 1 185 ? 6.379 -14.475 -11.790 1.00 93.12 185 GLN A CA 1
ATOM 1477 C C . GLN A 1 185 ? 6.386 -14.494 -13.326 1.00 93.12 185 GLN A C 1
ATOM 1479 O O . GLN A 1 185 ? 6.842 -13.534 -13.960 1.00 93.12 185 GLN A O 1
ATOM 1484 N N . PRO A 1 186 ? 5.828 -15.548 -13.949 1.00 90.00 186 PRO A N 1
ATOM 1485 C CA . PRO A 1 186 ? 5.644 -15.582 -15.393 1.00 90.00 186 PRO A CA 1
ATOM 1486 C C . PRO A 1 186 ? 4.873 -14.349 -15.881 1.00 90.00 186 PRO A C 1
ATOM 1488 O O . PRO A 1 186 ? 3.787 -14.058 -15.388 1.00 90.00 186 PRO A O 1
ATOM 1491 N N . GLY A 1 187 ? 5.435 -13.634 -16.857 1.00 89.75 187 GLY A N 1
ATOM 1492 C CA . GLY A 1 187 ? 4.799 -12.457 -17.453 1.00 89.75 187 GLY A CA 1
ATOM 1493 C C . GLY A 1 187 ? 5.051 -11.130 -16.732 1.00 89.75 187 GLY A C 1
ATOM 1494 O O . GLY A 1 187 ? 4.577 -10.117 -17.228 1.00 89.75 187 GLY A O 1
ATOM 1495 N N . LEU A 1 188 ? 5.815 -11.098 -15.630 1.00 94.06 188 LEU A N 1
ATOM 1496 C CA . LEU A 1 188 ? 6.160 -9.857 -14.911 1.00 94.06 188 LEU A CA 1
ATOM 1497 C C . LEU A 1 188 ? 7.625 -9.424 -15.055 1.00 94.06 188 LEU A C 1
ATOM 1499 O O . LEU A 1 188 ? 7.961 -8.282 -14.744 1.00 94.06 188 LEU A O 1
ATOM 1503 N N . SER A 1 189 ? 8.499 -10.287 -15.576 1.00 90.44 189 SER A N 1
ATOM 1504 C CA . SER A 1 189 ? 9.932 -9.994 -15.724 1.00 90.44 189 SER A CA 1
ATOM 1505 C C . SER A 1 189 ? 10.219 -8.795 -16.636 1.00 90.44 189 SER A C 1
ATOM 1507 O O . SER A 1 189 ? 11.197 -8.081 -16.419 1.00 90.44 189 SER A O 1
ATOM 1509 N N . PHE A 1 190 ? 9.319 -8.501 -17.584 1.00 91.50 190 PHE A N 1
ATOM 1510 C CA . PHE A 1 190 ? 9.421 -7.339 -18.469 1.00 91.50 190 PHE A CA 1
ATOM 1511 C C . PHE A 1 190 ? 9.412 -6.000 -17.727 1.00 91.50 190 PHE A C 1
ATOM 1513 O O . PHE A 1 190 ? 9.864 -5.004 -18.287 1.00 91.50 190 PHE A O 1
ATOM 1520 N N . LEU A 1 191 ? 8.890 -5.949 -16.496 1.00 94.06 191 LEU A N 1
ATOM 1521 C CA . LEU A 1 191 ? 8.890 -4.724 -15.702 1.00 94.06 191 LEU A CA 1
ATOM 1522 C C . LEU A 1 191 ? 10.316 -4.265 -15.410 1.00 94.06 191 LEU A C 1
ATOM 1524 O O . LEU A 1 191 ? 10.564 -3.069 -15.416 1.00 94.06 191 LEU A O 1
ATOM 1528 N N . ARG A 1 192 ? 11.284 -5.184 -15.301 1.00 93.00 192 ARG A N 1
ATOM 1529 C CA . ARG A 1 192 ? 12.703 -4.833 -15.132 1.00 93.00 192 ARG A CA 1
ATOM 1530 C C . ARG A 1 192 ? 13.265 -3.985 -16.273 1.00 93.00 192 ARG A C 1
ATOM 1532 O O . ARG A 1 192 ? 14.286 -3.335 -16.104 1.00 93.00 192 ARG A O 1
ATOM 1539 N N . CYS A 1 193 ? 12.603 -3.955 -17.429 1.00 91.06 193 CYS A N 1
ATOM 1540 C CA . CYS A 1 193 ? 12.973 -3.040 -18.500 1.00 91.06 193 CYS A CA 1
ATOM 1541 C C . CYS A 1 193 ? 12.871 -1.565 -18.070 1.00 91.06 193 CYS A C 1
ATOM 1543 O O . CYS A 1 193 ? 13.588 -0.742 -18.625 1.00 91.06 193 CYS A O 1
ATOM 1545 N N . TYR A 1 194 ? 12.025 -1.246 -17.086 1.00 91.81 194 TYR A N 1
ATOM 1546 C CA . TYR A 1 194 ? 11.769 0.108 -16.590 1.00 91.81 194 TYR A CA 1
ATOM 1547 C C . TYR A 1 194 ? 12.502 0.442 -15.278 1.00 91.81 194 TYR A C 1
ATOM 1549 O O . TYR A 1 194 ? 12.251 1.503 -14.715 1.00 91.81 194 TYR A O 1
ATOM 1557 N N . SER A 1 195 ? 13.375 -0.435 -14.767 1.00 92.06 195 SER A N 1
ATOM 1558 C CA . SER A 1 195 ? 14.076 -0.196 -13.497 1.00 92.06 195 SER A CA 1
ATOM 1559 C C . SER A 1 195 ? 15.260 0.768 -13.642 1.00 92.06 195 SER A C 1
ATOM 1561 O O . SER A 1 195 ? 15.824 0.921 -14.729 1.00 92.06 195 SER A O 1
ATOM 1563 N N . ILE A 1 196 ? 15.692 1.369 -12.530 1.00 81.25 196 ILE A N 1
ATOM 1564 C CA . ILE A 1 196 ? 16.807 2.341 -12.481 1.00 81.25 196 ILE A CA 1
ATOM 1565 C C . ILE A 1 196 ? 18.127 1.734 -12.979 1.00 81.25 196 ILE A C 1
ATOM 1567 O O . ILE A 1 196 ? 18.863 2.365 -13.741 1.00 81.25 196 ILE A O 1
ATOM 1571 N N . SER A 1 197 ? 18.384 0.457 -12.677 1.00 75.75 197 SER A N 1
ATOM 1572 C CA . SER A 1 197 ? 19.558 -0.271 -13.186 1.00 75.75 197 SER A CA 1
ATOM 1573 C C . SER A 1 197 ? 19.583 -0.414 -14.723 1.00 75.75 197 SER A C 1
ATOM 1575 O O . SER A 1 197 ? 20.556 -0.919 -15.276 1.00 75.75 197 SER A O 1
ATOM 1577 N N . ASN A 1 198 ? 18.524 0.011 -15.426 1.00 74.69 198 ASN A N 1
ATOM 1578 C CA . ASN A 1 198 ? 18.359 -0.099 -16.876 1.00 74.69 198 ASN A CA 1
ATOM 1579 C C . ASN A 1 198 ? 18.231 1.265 -17.593 1.00 74.69 198 ASN A C 1
ATOM 1581 O O . ASN A 1 198 ? 17.763 1.329 -18.733 1.00 74.69 198 ASN A O 1
ATOM 1585 N N . THR A 1 199 ? 18.675 2.353 -16.950 1.00 64.12 199 THR A N 1
ATOM 1586 C CA . THR A 1 199 ? 18.641 3.750 -17.447 1.00 64.12 199 THR A CA 1
ATOM 1587 C C . THR A 1 199 ? 19.360 3.992 -18.784 1.00 64.12 199 THR A C 1
ATOM 1589 O O . THR A 1 199 ? 19.157 5.033 -19.406 1.00 64.12 199 THR A O 1
ATOM 1592 N N . GLN A 1 200 ? 20.153 3.035 -19.279 1.00 59.31 200 GLN A N 1
ATOM 1593 C CA . GLN A 1 200 ? 20.882 3.111 -20.554 1.00 59.31 200 GLN A CA 1
ATOM 1594 C C . GLN A 1 200 ? 20.321 2.155 -21.617 1.00 59.31 200 GLN A C 1
ATOM 1596 O O . GLN A 1 200 ? 21.052 1.328 -22.166 1.00 59.31 200 GLN A O 1
ATOM 1601 N N . THR A 1 201 ? 19.022 2.222 -21.906 1.00 60.94 201 THR A N 1
ATOM 1602 C CA . THR A 1 201 ? 18.406 1.296 -22.864 1.00 60.94 201 THR A CA 1
ATOM 1603 C C . THR A 1 201 ? 18.003 1.917 -24.188 1.00 60.94 201 THR A C 1
ATOM 1605 O O . THR A 1 201 ? 17.389 2.978 -24.257 1.00 60.94 201 THR A O 1
ATOM 1608 N N . GLU A 1 202 ? 18.314 1.185 -25.260 1.00 66.38 202 GLU A N 1
ATOM 1609 C CA . GLU A 1 202 ? 17.717 1.396 -26.571 1.00 66.38 202 GLU A CA 1
ATOM 1610 C C . GLU A 1 202 ? 16.195 1.244 -26.446 1.00 66.38 202 GLU A C 1
ATOM 1612 O O . GLU A 1 202 ? 15.674 0.217 -25.986 1.00 66.38 202 GLU A O 1
ATOM 1617 N N . ILE A 1 203 ? 15.488 2.309 -26.821 1.00 70.81 203 ILE A N 1
ATOM 1618 C CA . ILE A 1 203 ? 14.034 2.303 -26.965 1.00 70.81 203 ILE A CA 1
ATOM 1619 C C . ILE A 1 203 ? 13.692 1.311 -28.085 1.00 70.81 203 ILE A C 1
ATOM 1621 O O . ILE A 1 203 ? 14.481 1.125 -29.013 1.00 70.81 203 ILE A O 1
ATOM 1625 N N . GLY A 1 204 ? 12.539 0.645 -27.975 1.00 73.25 204 GLY A N 1
ATOM 1626 C CA . GLY A 1 204 ? 12.018 -0.236 -29.018 1.00 73.25 204 GLY A CA 1
ATOM 1627 C C . GLY A 1 204 ? 11.759 0.464 -30.363 1.00 73.25 204 GLY A C 1
ATOM 1628 O O . GLY A 1 204 ? 12.368 1.468 -30.721 1.00 73.25 204 GLY A O 1
ATOM 1629 N N . SER A 1 205 ? 10.850 -0.086 -31.164 1.00 77.81 205 SER A N 1
ATOM 1630 C CA . SER A 1 205 ? 10.457 0.545 -32.430 1.00 77.81 205 SER A CA 1
ATOM 1631 C C . SER A 1 205 ? 9.647 1.831 -32.206 1.00 77.81 205 SER A C 1
ATOM 1633 O O . SER A 1 205 ? 9.112 2.043 -31.119 1.00 77.81 205 SER A O 1
ATOM 1635 N N . ASP A 1 206 ? 9.448 2.632 -33.262 1.00 73.19 206 ASP A N 1
ATOM 1636 C CA . ASP A 1 206 ? 8.581 3.830 -33.239 1.00 73.19 206 ASP A CA 1
ATOM 1637 C C . ASP A 1 206 ? 7.166 3.555 -32.679 1.00 73.19 206 ASP A C 1
ATOM 1639 O O . ASP A 1 206 ? 6.506 4.451 -32.160 1.00 73.19 206 ASP A O 1
ATOM 1643 N N . GLU A 1 207 ? 6.691 2.308 -32.767 1.00 86.00 207 GLU A N 1
ATOM 1644 C CA . GLU A 1 207 ? 5.381 1.877 -32.264 1.00 86.00 207 GLU A CA 1
ATOM 1645 C C . GLU A 1 207 ? 5.423 1.350 -30.815 1.00 86.00 207 GLU A C 1
ATOM 1647 O O . GLU A 1 207 ? 4.409 1.366 -30.114 1.00 86.00 207 GLU A O 1
ATOM 1652 N N . CYS A 1 208 ? 6.578 0.873 -30.341 1.00 90.06 208 CYS A N 1
ATOM 1653 C CA . CYS A 1 208 ? 6.732 0.264 -29.024 1.00 90.06 208 CYS A CA 1
ATOM 1654 C C . CYS A 1 208 ? 7.904 0.886 -28.265 1.00 90.06 208 CYS A C 1
ATOM 1656 O O . CYS A 1 208 ? 9.057 0.518 -28.456 1.00 90.06 208 CYS A O 1
ATOM 1658 N N . THR A 1 209 ? 7.591 1.766 -27.320 1.00 89.94 209 THR A N 1
ATOM 1659 C CA . THR A 1 209 ? 8.571 2.440 -26.459 1.00 89.94 209 THR A CA 1
ATOM 1660 C C . THR A 1 209 ? 9.079 1.592 -25.289 1.00 89.94 209 THR A C 1
ATOM 1662 O O . THR A 1 209 ? 9.857 2.089 -24.478 1.00 89.94 209 THR A O 1
ATOM 1665 N N . LYS A 1 210 ? 8.656 0.324 -25.165 1.00 89.81 210 LYS A N 1
ATOM 1666 C CA . LYS A 1 210 ? 9.168 -0.578 -24.122 1.00 89.81 210 LYS A CA 1
ATOM 1667 C C . LYS A 1 210 ? 10.679 -0.775 -24.345 1.00 89.81 210 LYS A C 1
ATOM 1669 O O . LYS A 1 210 ? 11.054 -1.160 -25.455 1.00 89.81 210 LYS A O 1
ATOM 1674 N N . PRO A 1 211 ? 11.530 -0.585 -23.322 1.00 87.25 211 PRO A N 1
ATOM 1675 C CA . PRO A 1 211 ? 12.958 -0.858 -23.450 1.00 87.25 211 PRO A CA 1
ATOM 1676 C C . PRO A 1 211 ? 13.232 -2.319 -23.830 1.00 87.25 211 PRO A C 1
ATOM 1678 O O . PRO A 1 211 ? 12.550 -3.232 -23.355 1.00 87.25 211 PRO A O 1
ATOM 1681 N N . ILE A 1 212 ? 14.209 -2.549 -24.713 1.00 78.81 212 ILE A N 1
ATOM 1682 C CA . ILE A 1 212 ? 14.445 -3.880 -25.305 1.00 78.81 212 ILE A CA 1
ATOM 1683 C C . ILE A 1 212 ? 15.237 -4.804 -24.362 1.00 78.81 212 ILE A C 1
ATOM 1685 O O . ILE A 1 212 ? 15.055 -6.024 -24.394 1.00 78.81 212 ILE A O 1
ATOM 1689 N N . ASN A 1 213 ? 16.093 -4.251 -23.497 1.00 76.88 213 ASN A N 1
ATOM 1690 C CA . ASN A 1 213 ? 16.914 -5.060 -22.599 1.00 76.88 213 ASN A CA 1
ATOM 1691 C C . ASN A 1 213 ? 16.120 -5.447 -21.353 1.00 76.88 213 ASN A C 1
ATOM 1693 O O . ASN A 1 213 ? 15.825 -4.612 -20.498 1.00 76.88 213 ASN A O 1
ATOM 1697 N N . GLU A 1 214 ? 15.779 -6.729 -21.261 1.00 81.31 214 GLU A N 1
ATOM 1698 C CA . GLU A 1 214 ? 15.173 -7.333 -20.079 1.00 81.31 214 GLU A CA 1
ATOM 1699 C C . GLU A 1 214 ? 16.270 -8.028 -19.259 1.00 81.31 214 GLU A C 1
ATOM 1701 O O . GLU A 1 214 ? 16.737 -9.108 -19.649 1.00 81.31 214 GLU A O 1
ATOM 1706 N N . PRO A 1 215 ? 16.741 -7.422 -18.154 1.00 79.69 215 PRO A N 1
ATOM 1707 C CA . PRO A 1 215 ? 17.803 -8.021 -17.364 1.00 79.69 215 PRO A CA 1
ATOM 1708 C C . PRO A 1 215 ? 17.284 -9.276 -16.659 1.00 79.69 215 PRO A C 1
ATOM 1710 O O . PRO A 1 215 ? 16.217 -9.288 -16.041 1.00 79.69 215 PRO A O 1
ATOM 1713 N N . LYS A 1 216 ? 18.065 -10.356 -16.729 1.00 82.12 216 LYS A N 1
ATOM 1714 C CA . LYS A 1 216 ? 17.785 -11.581 -15.976 1.00 82.12 216 LYS A CA 1
ATOM 1715 C C . LYS A 1 216 ? 18.369 -11.441 -14.577 1.00 82.12 216 LYS A C 1
ATOM 1717 O O . LYS A 1 216 ? 19.585 -11.420 -14.427 1.00 82.12 216 LYS A O 1
ATOM 1722 N N . SER A 1 217 ? 17.501 -11.377 -13.574 1.00 89.69 217 SER A N 1
ATOM 1723 C CA . SER A 1 217 ? 17.890 -11.324 -12.165 1.00 89.69 217 SER A CA 1
ATOM 1724 C C . SER A 1 217 ? 16.865 -12.037 -11.284 1.00 89.69 217 SER A C 1
ATOM 1726 O O . SER A 1 217 ? 15.688 -12.145 -11.640 1.00 89.69 217 SER A O 1
ATOM 1728 N N . GLU A 1 218 ? 17.317 -12.488 -10.117 1.00 92.31 218 GLU A N 1
ATOM 1729 C CA . GLU A 1 218 ? 16.469 -12.971 -9.025 1.00 92.31 218 GLU A CA 1
ATOM 1730 C C . GLU A 1 218 ? 16.220 -11.909 -7.941 1.00 92.31 218 GLU A C 1
ATOM 1732 O O . GLU A 1 218 ? 15.571 -12.217 -6.944 1.00 92.31 218 GLU A O 1
ATOM 1737 N N . SER A 1 219 ? 16.766 -10.698 -8.089 1.00 95.50 219 SER A N 1
ATOM 1738 C CA . SER A 1 219 ? 16.628 -9.595 -7.131 1.00 95.50 219 SER A CA 1
ATOM 1739 C C . SER A 1 219 ? 15.302 -8.846 -7.274 1.00 95.50 219 SER A C 1
ATOM 1741 O O . SER A 1 219 ? 14.563 -9.041 -8.241 1.00 95.50 219 SER A O 1
ATOM 1743 N N . GLY A 1 220 ? 14.996 -7.962 -6.330 1.00 96.69 220 GLY A N 1
ATOM 1744 C CA . GLY A 1 220 ? 14.000 -6.914 -6.516 1.00 96.69 220 GLY A CA 1
ATOM 1745 C C . GLY A 1 220 ? 14.470 -5.902 -7.557 1.00 96.69 220 GLY A C 1
ATOM 1746 O O . GLY A 1 220 ? 15.508 -6.071 -8.203 1.00 96.69 220 GLY A O 1
ATOM 1747 N N . SER A 1 221 ? 13.696 -4.850 -7.764 1.00 96.12 221 SER A N 1
ATOM 1748 C CA . SER A 1 221 ? 14.134 -3.701 -8.554 1.00 96.12 221 SER A CA 1
ATOM 1749 C C . SER A 1 221 ? 13.452 -2.443 -8.048 1.00 96.12 221 SER A C 1
ATOM 1751 O O . SER A 1 221 ? 12.270 -2.494 -7.703 1.00 96.12 221 SER A O 1
ATOM 1753 N N . PHE A 1 222 ? 14.202 -1.346 -8.045 1.00 96.12 222 PHE A N 1
ATOM 1754 C CA . PHE A 1 222 ? 13.663 -0.009 -7.867 1.00 96.12 222 PHE A CA 1
ATOM 1755 C C . PHE A 1 222 ? 13.368 0.655 -9.201 1.00 96.12 222 PHE A C 1
ATOM 1757 O O . PHE A 1 222 ? 13.954 0.334 -10.246 1.00 96.12 222 PHE A O 1
ATOM 1764 N N . PHE A 1 223 ? 12.444 1.593 -9.133 1.00 94.94 223 PHE A N 1
ATOM 1765 C CA . PHE A 1 223 ? 11.928 2.353 -10.243 1.00 94.94 223 PHE A CA 1
ATOM 1766 C C . PHE A 1 223 ? 11.934 3.833 -9.870 1.00 94.94 223 PHE A C 1
ATOM 1768 O O . PHE A 1 223 ? 11.769 4.177 -8.706 1.00 94.94 223 PHE A O 1
ATOM 1775 N N . PHE A 1 224 ? 12.149 4.686 -10.867 1.00 91.12 224 PHE A N 1
ATOM 1776 C CA . PHE A 1 224 ? 12.140 6.141 -10.705 1.00 91.12 224 PHE A CA 1
ATOM 1777 C C . PHE A 1 224 ? 10.700 6.664 -10.642 1.00 91.12 224 PHE A C 1
ATOM 1779 O O . PHE A 1 224 ? 9.822 6.062 -11.258 1.00 91.12 224 PHE A O 1
ATOM 1786 N N . GLU A 1 225 ? 10.490 7.823 -10.022 1.00 86.75 225 GLU A N 1
ATOM 1787 C CA . GLU A 1 225 ? 9.173 8.444 -9.769 1.00 86.75 225 GLU A CA 1
ATOM 1788 C C . GLU A 1 225 ? 8.186 8.383 -10.955 1.00 86.75 225 GLU A C 1
ATOM 1790 O O . GLU A 1 225 ? 7.041 7.941 -10.851 1.00 86.75 225 GLU A O 1
ATOM 1795 N N . ASP A 1 226 ? 8.656 8.723 -12.154 1.00 87.44 226 ASP A N 1
ATOM 1796 C CA . ASP A 1 226 ? 7.814 8.781 -13.352 1.00 87.44 226 ASP A CA 1
ATOM 1797 C C . ASP A 1 226 ? 7.681 7.456 -14.128 1.00 87.44 226 ASP A C 1
ATOM 1799 O O . ASP A 1 226 ? 7.192 7.453 -15.267 1.00 87.44 226 ASP A O 1
ATOM 1803 N N . PHE A 1 227 ? 8.156 6.308 -13.624 1.00 91.94 227 PHE A N 1
ATOM 1804 C CA . PHE A 1 227 ? 8.237 5.107 -14.477 1.00 91.94 227 PHE A CA 1
ATOM 1805 C C . PHE A 1 227 ? 6.871 4.624 -14.943 1.00 91.94 227 PHE A C 1
ATOM 1807 O O . PHE A 1 227 ? 6.751 4.187 -16.091 1.00 91.94 227 PHE A O 1
ATOM 1814 N N . ARG A 1 228 ? 5.834 4.797 -14.113 1.00 94.00 228 ARG A N 1
ATOM 1815 C CA . ARG A 1 228 ? 4.433 4.528 -14.466 1.00 94.00 228 ARG A CA 1
ATOM 1816 C C . ARG A 1 228 ? 4.013 5.257 -15.742 1.00 94.00 228 ARG A C 1
ATOM 1818 O O . ARG A 1 228 ? 3.338 4.680 -16.597 1.00 94.00 228 ARG A O 1
ATOM 1825 N N . LEU A 1 229 ? 4.466 6.502 -15.923 1.00 90.31 229 LEU A N 1
ATOM 1826 C CA . LEU A 1 229 ? 4.187 7.309 -17.115 1.00 90.31 229 LEU A CA 1
ATOM 1827 C C . LEU A 1 229 ? 4.953 6.814 -18.348 1.00 90.31 229 LEU A C 1
ATOM 1829 O O . LEU A 1 229 ? 4.472 6.969 -19.473 1.00 90.31 229 LEU A O 1
ATOM 1833 N N . LYS A 1 230 ? 6.124 6.198 -18.145 1.00 90.56 230 LYS A N 1
ATOM 1834 C CA . LYS A 1 230 ? 6.975 5.665 -19.221 1.00 90.56 230 LYS A CA 1
ATOM 1835 C C . LYS A 1 230 ? 6.591 4.249 -19.661 1.00 90.56 230 LYS A C 1
ATOM 1837 O O . LYS A 1 230 ? 7.097 3.791 -20.688 1.00 90.56 230 LYS A O 1
ATOM 1842 N N . ILE A 1 231 ? 5.689 3.565 -18.948 1.00 92.56 231 ILE A N 1
ATOM 1843 C CA . ILE A 1 231 ? 5.172 2.254 -19.362 1.00 92.56 231 ILE A CA 1
ATOM 1844 C C . ILE A 1 231 ? 4.560 2.363 -20.765 1.00 92.56 231 ILE A C 1
ATOM 1846 O O . ILE A 1 231 ? 3.636 3.140 -21.013 1.00 92.56 231 ILE A O 1
ATOM 1850 N N . CYS A 1 232 ? 5.069 1.558 -21.698 1.00 92.94 232 CYS A N 1
ATOM 1851 C CA . CYS A 1 232 ? 4.590 1.541 -23.073 1.00 92.94 232 CYS A CA 1
ATOM 1852 C C . CYS A 1 232 ? 3.121 1.100 -23.157 1.00 92.94 232 CYS A C 1
ATOM 1854 O O . CYS A 1 232 ? 2.734 0.072 -22.601 1.00 92.94 232 CYS A O 1
ATOM 1856 N N . LYS A 1 233 ? 2.318 1.842 -23.928 1.00 93.19 233 LYS A N 1
ATOM 1857 C CA . LYS A 1 233 ? 0.869 1.616 -24.094 1.00 93.19 233 LYS A CA 1
ATOM 1858 C C . LYS A 1 233 ? 0.488 1.044 -25.465 1.00 93.19 233 LYS A C 1
ATOM 1860 O O . LYS A 1 233 ? -0.671 1.120 -25.866 1.00 93.19 233 LYS A O 1
ATOM 1865 N N . CYS A 1 234 ? 1.445 0.481 -26.206 1.00 94.44 234 CYS A N 1
ATOM 1866 C CA . CYS A 1 234 ? 1.143 -0.197 -27.468 1.00 94.44 234 CYS A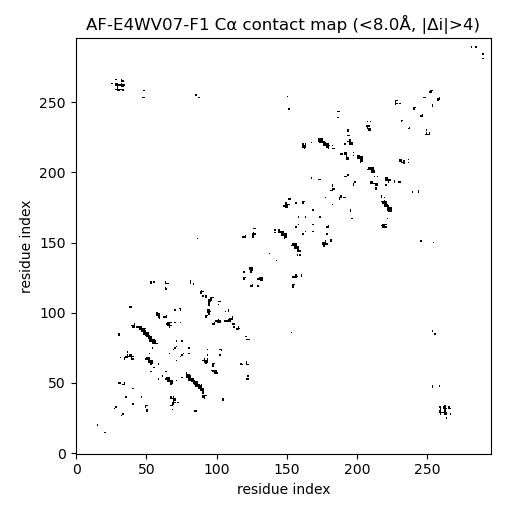 CA 1
ATOM 1867 C C . CYS A 1 234 ? 0.272 -1.447 -27.226 1.00 94.44 234 CYS A C 1
ATOM 1869 O O . CYS A 1 234 ? 0.228 -1.986 -26.117 1.00 94.44 234 CYS A O 1
ATOM 1871 N N . VAL A 1 235 ? -0.387 -1.952 -28.276 1.00 94.56 235 VAL A N 1
ATOM 1872 C CA . VAL A 1 235 ? -1.313 -3.101 -28.180 1.00 94.56 235 VAL A CA 1
ATOM 1873 C C . VAL A 1 235 ? -0.657 -4.321 -27.528 1.00 94.56 235 VAL A C 1
ATOM 1875 O O . VAL A 1 235 ? -1.287 -5.006 -26.727 1.00 94.56 235 VAL A O 1
ATOM 1878 N N . ALA A 1 236 ? 0.611 -4.596 -27.841 1.00 93.44 236 ALA A N 1
ATOM 1879 C CA . ALA A 1 236 ? 1.332 -5.721 -27.253 1.00 93.44 236 ALA A CA 1
ATOM 1880 C C . ALA A 1 236 ? 1.595 -5.524 -25.749 1.00 93.44 236 ALA A C 1
ATOM 1882 O O . ALA A 1 236 ? 1.362 -6.447 -24.973 1.00 93.44 236 ALA A O 1
ATOM 1883 N N . CYS A 1 237 ? 2.029 -4.331 -25.326 1.00 94.00 237 CYS A N 1
ATOM 1884 C CA . CYS A 1 237 ? 2.337 -4.052 -23.921 1.00 94.00 237 CYS A CA 1
ATOM 1885 C C . CYS A 1 237 ? 1.081 -3.986 -23.047 1.00 94.00 237 CYS A C 1
ATOM 1887 O O . CYS A 1 237 ? 1.077 -4.555 -21.960 1.00 94.00 237 CYS A O 1
ATOM 1889 N N . ILE A 1 238 ? -0.011 -3.390 -23.539 1.00 95.12 238 ILE A N 1
ATOM 1890 C CA . ILE A 1 238 ? -1.292 -3.390 -22.818 1.00 95.12 238 ILE A CA 1
ATOM 1891 C C . ILE A 1 238 ? -1.810 -4.814 -22.622 1.00 95.12 238 ILE A C 1
ATOM 1893 O O . ILE A 1 238 ? -2.268 -5.149 -21.537 1.00 95.12 238 ILE A O 1
ATOM 1897 N N . ARG A 1 239 ? -1.674 -5.689 -23.627 1.00 95.06 239 ARG A N 1
ATOM 1898 C CA . ARG A 1 239 ? -2.038 -7.103 -23.467 1.00 95.06 239 ARG A CA 1
ATOM 1899 C C . ARG A 1 239 ? -1.220 -7.794 -22.378 1.00 95.06 239 ARG A C 1
ATOM 1901 O O . ARG A 1 239 ? -1.811 -8.490 -21.567 1.00 95.06 239 ARG A O 1
ATOM 1908 N N . LEU A 1 240 ? 0.096 -7.563 -22.317 1.00 93.69 240 LEU A N 1
ATOM 1909 C CA . LEU A 1 240 ? 0.940 -8.109 -21.242 1.00 93.69 240 LEU A CA 1
ATOM 1910 C C . LEU A 1 240 ? 0.472 -7.643 -19.855 1.00 93.69 240 LEU A C 1
ATOM 1912 O O . LEU A 1 240 ? 0.366 -8.450 -18.938 1.00 93.69 240 LEU A O 1
ATOM 1916 N N . ILE A 1 241 ? 0.165 -6.352 -19.721 1.00 96.06 241 ILE A N 1
ATOM 1917 C CA . ILE A 1 241 ? -0.305 -5.729 -18.475 1.00 96.06 241 ILE A CA 1
ATOM 1918 C C . ILE A 1 241 ? -1.661 -6.304 -18.044 1.00 96.06 241 ILE A C 1
ATOM 1920 O O . ILE A 1 241 ? -1.827 -6.677 -16.883 1.00 96.06 241 ILE A O 1
ATOM 1924 N N . THR A 1 242 ? -2.609 -6.426 -18.975 1.00 96.19 242 THR A N 1
ATOM 1925 C CA . THR A 1 242 ? -3.942 -6.984 -18.708 1.00 96.19 242 THR A CA 1
ATOM 1926 C C . THR A 1 242 ? -3.895 -8.478 -18.398 1.00 96.19 242 THR A C 1
ATOM 1928 O O . THR A 1 242 ? -4.520 -8.927 -17.439 1.00 96.19 242 THR A O 1
ATOM 1931 N N . ASP A 1 243 ? -3.115 -9.261 -19.148 1.00 95.56 243 ASP A N 1
ATOM 1932 C CA . ASP A 1 243 ? -2.957 -10.699 -18.896 1.00 95.56 243 ASP A CA 1
ATOM 1933 C C . ASP A 1 243 ? -2.346 -10.954 -17.502 1.00 95.56 243 ASP A C 1
ATOM 1935 O O . ASP A 1 243 ? -2.709 -11.921 -16.827 1.00 95.56 243 ASP A O 1
ATOM 1939 N N . ALA A 1 244 ? -1.469 -10.055 -17.040 1.00 95.50 244 ALA A N 1
ATOM 1940 C CA . ALA A 1 244 ? -0.868 -10.090 -15.709 1.00 95.50 244 ALA A CA 1
ATOM 1941 C C . ALA A 1 244 ? -1.725 -9.444 -14.598 1.00 95.50 244 ALA A C 1
ATOM 1943 O O . ALA A 1 244 ? -1.385 -9.586 -13.423 1.00 95.50 244 ALA A O 1
ATOM 1944 N N . LYS A 1 245 ? -2.845 -8.786 -14.939 1.00 95.38 245 LYS A N 1
ATOM 1945 C CA . LYS A 1 245 ? -3.747 -8.074 -14.011 1.00 95.38 245 LYS A CA 1
ATOM 1946 C C . LYS A 1 245 ? -3.062 -6.965 -13.199 1.00 95.38 245 LYS A C 1
ATOM 1948 O O . LYS A 1 245 ? -3.274 -6.848 -11.987 1.00 95.38 245 LYS A O 1
ATOM 1953 N N . ILE A 1 246 ? -2.198 -6.197 -13.860 1.00 96.44 246 ILE A N 1
ATOM 1954 C CA . ILE A 1 246 ? -1.422 -5.094 -13.267 1.00 96.44 246 ILE A CA 1
ATOM 1955 C C . ILE A 1 246 ? -1.746 -3.737 -13.908 1.00 96.44 246 ILE A C 1
ATOM 1957 O O . ILE A 1 246 ? -0.912 -2.835 -13.929 1.00 96.44 246 ILE A O 1
ATOM 1961 N N . GLU A 1 247 ? -2.957 -3.570 -14.444 1.00 96.19 247 GLU A N 1
ATOM 1962 C CA . GLU A 1 247 ? -3.415 -2.341 -15.108 1.00 96.19 247 GLU A CA 1
ATOM 1963 C C . GLU A 1 247 ? -3.279 -1.097 -14.225 1.00 96.19 247 GLU A C 1
ATOM 1965 O O . GLU A 1 247 ? -3.069 0.002 -14.736 1.00 96.19 247 GLU A O 1
ATOM 1970 N N . PHE A 1 248 ? -3.348 -1.278 -12.906 1.00 95.44 248 PHE A N 1
ATOM 1971 C CA . PHE A 1 248 ? -3.176 -0.217 -11.919 1.00 95.44 248 PHE A CA 1
ATOM 1972 C C . PHE A 1 248 ? -1.816 0.493 -12.019 1.00 95.44 248 PHE A C 1
ATOM 1974 O O . PHE A 1 248 ? -1.739 1.674 -11.712 1.00 95.44 248 PHE A O 1
ATOM 1981 N N . LEU A 1 249 ? -0.764 -0.162 -12.532 1.00 95.56 249 LEU A N 1
ATOM 1982 C CA . LEU A 1 249 ? 0.535 0.487 -12.761 1.00 95.56 249 LEU A CA 1
ATOM 1983 C C . LEU A 1 249 ? 0.462 1.627 -13.786 1.00 95.56 249 LEU A C 1
ATOM 1985 O O . LEU A 1 249 ? 1.331 2.492 -13.809 1.00 95.56 249 LEU A O 1
ATOM 1989 N N . CYS A 1 250 ? -0.543 1.623 -14.665 1.00 93.69 250 CYS A N 1
ATOM 1990 C CA . CYS A 1 250 ? -0.757 2.684 -15.648 1.00 93.69 250 CYS A CA 1
ATOM 1991 C C . CYS A 1 250 ? -1.584 3.864 -15.109 1.00 93.69 250 CYS A C 1
ATOM 1993 O O . CYS A 1 250 ? -1.746 4.847 -15.837 1.00 93.69 250 CYS A O 1
ATOM 1995 N N . ASP A 1 251 ? -2.118 3.767 -13.887 1.00 92.81 251 ASP A N 1
ATOM 1996 C CA . ASP A 1 251 ? -2.759 4.865 -13.159 1.00 92.81 251 ASP A CA 1
ATOM 1997 C C . ASP A 1 251 ? -1.741 5.419 -12.149 1.00 92.81 251 ASP A C 1
ATOM 1999 O O . ASP A 1 251 ? -1.244 4.689 -11.295 1.00 92.81 251 ASP A O 1
ATOM 2003 N N . TYR A 1 252 ? -1.373 6.697 -12.258 1.00 91.62 252 TYR A N 1
ATOM 2004 C CA . TYR A 1 252 ? -0.477 7.317 -11.273 1.00 91.62 252 TYR A CA 1
ATOM 2005 C C . TYR A 1 252 ? -1.208 7.590 -9.953 1.00 91.62 252 TYR A C 1
ATOM 2007 O O . TYR A 1 252 ? -0.606 7.468 -8.897 1.00 91.62 252 TYR A O 1
ATOM 2015 N N . ALA A 1 253 ? -2.526 7.841 -9.983 1.00 92.12 253 ALA A N 1
ATOM 2016 C CA . ALA A 1 253 ? -3.331 8.083 -8.776 1.00 92.12 253 ALA A CA 1
ATOM 2017 C C . ALA A 1 253 ? -3.459 6.847 -7.861 1.00 92.12 253 ALA A C 1
ATOM 2019 O O . ALA A 1 253 ? -4.145 6.870 -6.842 1.00 92.12 253 ALA A O 1
ATOM 2020 N N . ASP A 1 254 ? -2.855 5.743 -8.277 1.00 94.12 254 ASP A N 1
ATOM 2021 C CA . ASP A 1 254 ? -2.779 4.478 -7.581 1.00 94.12 254 ASP A CA 1
ATOM 2022 C C . ASP A 1 254 ? -1.465 4.292 -6.792 1.00 94.12 254 ASP A C 1
ATOM 2024 O O . ASP A 1 254 ? -1.343 3.336 -6.019 1.00 94.12 254 ASP A O 1
ATOM 2028 N N . SER A 1 255 ? -0.472 5.164 -6.987 1.00 94.31 255 SER A N 1
ATOM 2029 C CA . SER A 1 255 ? 0.774 5.122 -6.220 1.00 94.31 255 SER A CA 1
ATOM 2030 C C . SER A 1 255 ? 0.534 5.462 -4.744 1.00 94.31 255 SER A C 1
ATOM 2032 O O . SER A 1 255 ? -0.488 6.045 -4.367 1.00 94.31 255 SER A O 1
ATOM 2034 N N . VAL A 1 256 ? 1.480 5.063 -3.891 1.00 93.56 256 VAL A N 1
ATOM 2035 C CA . VAL A 1 256 ? 1.489 5.470 -2.477 1.00 93.56 256 VAL A CA 1
ATOM 2036 C C . VAL A 1 256 ? 1.672 6.987 -2.389 1.00 93.56 256 VAL A C 1
ATOM 2038 O O . VAL A 1 256 ? 0.847 7.641 -1.762 1.00 93.56 256 VAL A O 1
ATOM 2041 N N . ALA A 1 257 ? 2.635 7.541 -3.134 1.00 92.81 257 ALA A N 1
ATOM 2042 C CA . ALA A 1 257 ? 2.913 8.976 -3.183 1.00 92.81 257 ALA A CA 1
ATOM 2043 C C . ALA A 1 257 ? 1.678 9.821 -3.547 1.00 92.81 257 ALA A C 1
ATOM 2045 O O . ALA A 1 257 ? 1.382 10.812 -2.887 1.00 92.81 257 ALA A O 1
ATOM 2046 N N . ALA A 1 258 ? 0.892 9.409 -4.551 1.00 93.44 258 ALA A N 1
ATOM 2047 C CA . ALA A 1 258 ? -0.323 10.133 -4.922 1.00 93.44 258 ALA A CA 1
ATOM 2048 C C . ALA A 1 258 ? -1.390 10.092 -3.819 1.00 93.44 258 ALA A C 1
ATOM 2050 O O . ALA A 1 258 ? -2.147 11.047 -3.662 1.00 93.44 258 ALA A O 1
ATOM 2051 N N . TYR A 1 259 ? -1.472 8.993 -3.066 1.00 94.69 259 TYR A N 1
ATOM 2052 C CA . TYR A 1 259 ? -2.359 8.899 -1.910 1.00 94.69 259 TYR A CA 1
ATOM 2053 C C . TYR A 1 259 ? -1.862 9.779 -0.752 1.00 94.69 259 TYR A C 1
ATOM 2055 O O . TYR A 1 259 ? -2.666 10.471 -0.134 1.00 94.69 259 TYR A O 1
ATOM 2063 N N . GLU A 1 260 ? -0.558 9.787 -0.482 1.00 93.94 260 GLU A N 1
ATOM 2064 C CA . GLU A 1 260 ? 0.041 10.587 0.590 1.00 93.94 260 GLU A CA 1
ATOM 2065 C C . GLU A 1 260 ? -0.104 12.085 0.337 1.00 93.94 260 GLU A C 1
ATOM 2067 O O . GLU A 1 260 ? -0.477 12.837 1.238 1.00 93.94 260 GLU A O 1
ATOM 2072 N N . GLN A 1 261 ? 0.078 12.507 -0.916 1.00 94.31 261 GLN A N 1
ATOM 2073 C CA . GLN A 1 261 ? -0.100 13.896 -1.318 1.00 94.31 261 GLN A CA 1
ATOM 2074 C C . GLN A 1 261 ? -1.523 14.400 -1.042 1.00 94.31 261 GLN A C 1
ATOM 2076 O O . GLN A 1 261 ? -1.685 15.546 -0.643 1.00 94.31 261 GLN A O 1
ATOM 2081 N N . ILE A 1 262 ? -2.553 13.550 -1.167 1.00 93.19 262 ILE A N 1
ATOM 2082 C CA . ILE A 1 262 ? -3.934 13.929 -0.813 1.00 93.19 262 ILE A CA 1
ATOM 2083 C C . ILE A 1 262 ? -4.035 14.288 0.675 1.00 93.19 262 ILE A C 1
ATOM 2085 O O . ILE A 1 262 ? -4.708 15.257 1.021 1.00 93.19 262 ILE A O 1
ATOM 2089 N N . GLY A 1 263 ? -3.384 13.514 1.550 1.00 90.25 263 GLY A N 1
ATOM 2090 C CA . GLY A 1 263 ? -3.376 13.776 2.990 1.00 90.25 263 GLY A CA 1
ATOM 2091 C C . GLY A 1 263 ? -2.612 15.051 3.347 1.00 90.25 263 GLY A C 1
ATOM 2092 O O . GLY A 1 263 ? -3.094 15.854 4.144 1.00 90.25 263 GLY A O 1
ATOM 2093 N N . ILE A 1 264 ? -1.461 15.263 2.705 1.00 92.50 264 ILE A N 1
ATOM 2094 C CA . ILE A 1 264 ? -0.642 16.471 2.865 1.00 92.50 264 ILE A CA 1
ATOM 2095 C C . ILE A 1 264 ? -1.418 17.714 2.413 1.00 92.50 264 ILE A C 1
ATOM 2097 O O . ILE A 1 264 ? -1.541 18.668 3.180 1.00 92.50 264 ILE A O 1
ATOM 2101 N N . ASP A 1 265 ? -1.992 17.686 1.208 1.00 93.25 265 ASP A N 1
ATOM 2102 C CA . ASP A 1 265 ? -2.750 18.806 0.645 1.00 93.25 265 ASP A CA 1
ATOM 2103 C C . ASP A 1 265 ? -3.953 19.165 1.530 1.00 93.25 265 ASP A C 1
ATOM 2105 O O . ASP A 1 265 ? -4.181 20.341 1.819 1.00 93.25 265 ASP A O 1
ATOM 2109 N N . ALA A 1 266 ? -4.696 18.159 2.007 1.00 88.94 266 ALA A N 1
ATOM 2110 C CA . ALA A 1 266 ? -5.835 18.365 2.897 1.00 88.94 266 ALA A CA 1
ATOM 2111 C C . ALA A 1 266 ? -5.418 19.037 4.215 1.00 88.94 266 ALA A C 1
ATOM 2113 O O . ALA A 1 266 ? -6.051 20.003 4.643 1.00 88.94 266 ALA A O 1
ATOM 2114 N N . HIS A 1 267 ? -4.325 18.579 4.828 1.00 89.94 267 HIS A N 1
ATOM 2115 C CA . HIS A 1 267 ? -3.811 19.175 6.058 1.00 89.94 267 HIS A CA 1
ATOM 2116 C C . HIS A 1 267 ? -3.333 20.618 5.849 1.00 89.94 267 HIS A C 1
ATOM 2118 O O . HIS A 1 267 ? -3.671 21.505 6.632 1.00 89.94 267 HIS A O 1
ATOM 2124 N N . GLU A 1 268 ? -2.593 20.894 4.770 1.00 91.31 268 GLU A N 1
ATOM 2125 C CA . GLU A 1 268 ? -2.180 22.264 4.450 1.00 91.31 268 GLU A CA 1
ATOM 2126 C C . G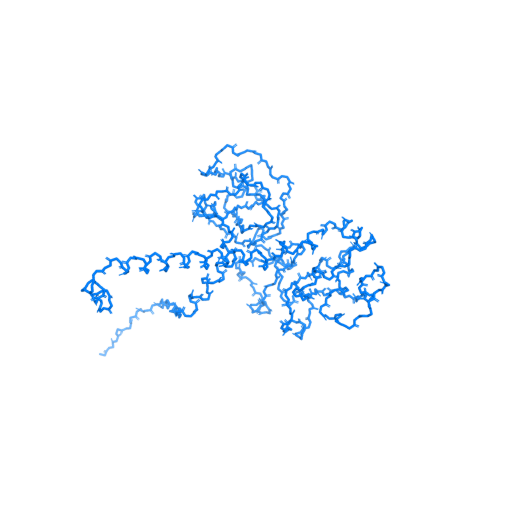LU A 1 268 ? -3.379 23.198 4.228 1.00 91.31 268 GLU A C 1
ATOM 2128 O O . GLU A 1 268 ? -3.328 24.385 4.565 1.00 91.31 268 GLU A O 1
ATOM 2133 N N . GLU A 1 269 ? -4.453 22.701 3.609 1.00 90.06 269 GLU A N 1
ATOM 2134 C CA . GLU A 1 269 ? -5.688 23.462 3.433 1.00 90.06 269 GLU A CA 1
ATOM 2135 C C . GLU A 1 269 ? -6.367 23.768 4.774 1.00 90.06 269 GLU A C 1
ATOM 2137 O O . GLU A 1 269 ? -6.821 24.900 4.973 1.00 90.06 269 GLU A O 1
ATOM 2142 N N . GLU A 1 270 ? -6.410 22.810 5.701 1.00 88.44 270 GLU A N 1
ATOM 2143 C CA . GLU A 1 270 ? -6.942 23.006 7.055 1.00 88.44 270 GLU A CA 1
ATOM 2144 C C . GLU A 1 270 ? -6.129 24.036 7.853 1.00 88.44 270 GLU A C 1
ATOM 2146 O O . GLU A 1 270 ? -6.715 24.945 8.452 1.00 88.44 270 GLU A O 1
ATOM 2151 N N . GLU A 1 271 ? -4.795 23.977 7.800 1.00 88.94 271 GLU A N 1
ATOM 2152 C CA . GLU A 1 271 ? -3.917 24.966 8.440 1.00 88.94 271 GLU A CA 1
ATOM 2153 C C . GLU A 1 271 ? -4.139 26.372 7.870 1.00 88.94 271 GLU A C 1
ATOM 2155 O O . GLU A 1 271 ? -4.369 27.326 8.620 1.00 88.94 271 GLU A O 1
ATOM 2160 N N . LYS A 1 272 ? -4.178 26.509 6.536 1.00 89.94 272 LYS A N 1
ATOM 2161 C CA . LYS A 1 272 ? -4.463 27.792 5.864 1.00 89.94 272 LYS A CA 1
ATOM 2162 C C . LYS A 1 272 ? -5.826 28.354 6.283 1.00 89.94 272 LYS A C 1
ATOM 2164 O O . LYS A 1 272 ? -5.979 29.570 6.439 1.00 89.94 272 LYS A O 1
ATOM 2169 N N . GLN A 1 273 ? -6.828 27.493 6.470 1.00 88.81 273 GLN A N 1
ATOM 2170 C CA . GLN A 1 273 ? -8.148 27.901 6.949 1.00 88.81 273 GLN A CA 1
ATOM 2171 C C . GLN A 1 273 ? -8.116 28.349 8.414 1.00 88.81 273 GLN A C 1
ATOM 2173 O O . GLN A 1 273 ? -8.702 29.390 8.732 1.00 88.81 273 GLN A O 1
ATOM 2178 N N . ALA A 1 274 ? -7.434 27.612 9.293 1.00 87.94 274 ALA A N 1
ATOM 2179 C CA . ALA A 1 274 ? -7.289 27.956 10.705 1.00 87.94 274 ALA A CA 1
ATOM 2180 C C . ALA A 1 274 ? -6.575 29.306 10.885 1.00 87.94 274 ALA A C 1
ATOM 2182 O O . ALA A 1 274 ? -7.094 30.195 11.567 1.00 87.94 274 ALA A O 1
ATOM 2183 N N . ASP A 1 275 ? -5.462 29.516 10.182 1.00 87.38 275 ASP A N 1
ATOM 2184 C CA . ASP A 1 275 ? -4.725 30.782 10.178 1.00 87.38 275 ASP A CA 1
ATOM 2185 C C . ASP A 1 275 ? -5.584 31.936 9.655 1.00 87.38 275 ASP A C 1
ATOM 2187 O O . ASP A 1 275 ? -5.620 33.026 10.235 1.00 87.38 275 ASP A O 1
ATOM 2191 N N . GLY A 1 276 ? -6.346 31.700 8.585 1.00 87.19 276 GLY A N 1
ATOM 2192 C CA . GLY A 1 276 ? -7.314 32.664 8.070 1.00 87.19 276 GLY A CA 1
ATOM 2193 C C . GLY A 1 276 ? -8.374 33.044 9.109 1.00 87.19 276 GLY A C 1
ATOM 2194 O O . GLY A 1 276 ? -8.726 34.220 9.236 1.00 87.19 276 GLY A O 1
ATOM 2195 N N . GLN A 1 277 ? -8.884 32.084 9.884 1.00 87.19 277 GLN A N 1
ATOM 2196 C CA . GLN A 1 277 ? -9.851 32.344 10.956 1.00 87.19 277 GLN A CA 1
ATOM 2197 C C . GLN A 1 277 ? -9.235 33.136 12.116 1.00 87.19 277 GLN A C 1
ATOM 2199 O O . GLN A 1 277 ? -9.873 34.072 12.607 1.00 87.19 277 GLN A O 1
ATOM 2204 N N . ILE A 1 278 ? -8.001 32.814 12.514 1.00 86.62 278 ILE A N 1
ATOM 2205 C CA . ILE A 1 278 ? -7.256 33.539 13.553 1.00 86.62 278 ILE A CA 1
ATOM 2206 C C . ILE A 1 278 ? -7.010 34.984 13.115 1.00 86.62 278 ILE A C 1
ATOM 2208 O O . ILE A 1 278 ? -7.348 35.912 13.850 1.00 86.62 278 ILE A O 1
ATOM 2212 N N . ASN A 1 279 ? -6.514 35.195 11.896 1.00 85.00 279 ASN A N 1
ATOM 2213 C CA . ASN A 1 279 ? -6.270 36.532 11.354 1.00 85.00 279 ASN A CA 1
ATOM 2214 C C . ASN A 1 279 ? -7.566 37.355 11.280 1.00 85.00 279 ASN A C 1
ATOM 2216 O O . ASN A 1 279 ? -7.619 38.485 11.762 1.00 85.00 279 ASN A O 1
ATOM 2220 N N . ASN A 1 280 ? -8.662 36.752 10.807 1.00 87.88 280 ASN A N 1
ATOM 2221 C CA . ASN A 1 280 ? -9.981 37.390 10.802 1.00 87.88 280 ASN A CA 1
ATOM 2222 C C . ASN A 1 280 ? -10.503 37.729 12.210 1.00 87.88 280 ASN A C 1
ATOM 2224 O O . ASN A 1 280 ? -11.299 38.659 12.365 1.00 87.88 280 ASN A O 1
ATOM 2228 N N . PHE A 1 281 ? -10.139 36.953 13.233 1.00 88.12 281 P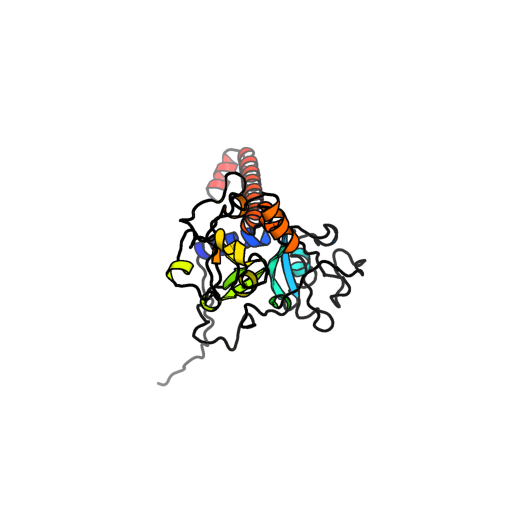HE A N 1
ATOM 2229 C CA . PHE A 1 281 ? -10.467 37.263 14.623 1.00 88.12 281 PHE A CA 1
ATOM 2230 C C . PHE A 1 281 ? -9.629 38.437 15.142 1.00 88.12 281 PHE A C 1
ATOM 2232 O O . PHE A 1 281 ? -10.188 39.363 15.730 1.00 88.12 281 PHE A O 1
ATOM 2239 N N . LEU A 1 282 ? -8.321 38.440 14.875 1.00 85.25 282 LEU A N 1
ATOM 2240 C CA . LEU A 1 282 ? -7.402 39.515 15.257 1.00 85.25 282 LEU A CA 1
ATOM 2241 C C . LEU A 1 282 ? -7.789 40.865 14.634 1.00 85.25 282 LEU A C 1
ATOM 2243 O O . LEU A 1 282 ? -7.769 41.887 15.323 1.00 85.25 282 LEU A O 1
ATOM 2247 N N . ASP A 1 283 ? -8.233 40.868 13.378 1.00 86.50 283 ASP A N 1
ATOM 2248 C CA . ASP A 1 283 ? -8.713 42.067 12.677 1.00 86.50 283 ASP A CA 1
ATOM 2249 C C . ASP A 1 283 ? -9.999 42.655 13.282 1.00 86.50 283 ASP A C 1
ATOM 2251 O O . ASP A 1 283 ? -10.298 43.837 13.103 1.00 86.50 283 ASP A O 1
ATOM 2255 N N . LYS A 1 284 ? -10.774 41.848 14.017 1.00 88.88 284 LYS A N 1
ATOM 2256 C CA . LYS A 1 284 ? -11.991 42.295 14.717 1.00 88.88 284 LYS A CA 1
ATOM 2257 C C . LYS A 1 284 ? -11.712 42.858 16.111 1.00 88.88 284 LYS A C 1
ATOM 2259 O O . LYS A 1 284 ? -12.625 43.431 16.711 1.00 88.88 284 LYS A O 1
ATOM 2264 N N . LEU A 1 285 ? -10.503 42.685 16.644 1.00 85.81 285 LEU A N 1
ATOM 2265 C CA . LEU A 1 285 ? -10.110 43.267 17.924 1.00 85.81 285 LEU A CA 1
ATOM 2266 C C . LEU A 1 285 ? -9.800 44.758 17.759 1.00 85.81 285 LEU A C 1
ATOM 2268 O O . LEU A 1 285 ? -9.275 45.198 16.739 1.00 85.81 285 LEU A O 1
ATOM 2272 N N . ASP A 1 286 ? -10.103 45.549 18.786 1.00 83.94 286 ASP A N 1
ATOM 2273 C CA . ASP A 1 286 ? -9.624 46.926 18.844 1.00 83.94 286 ASP A CA 1
ATOM 2274 C C . ASP A 1 286 ? -8.110 46.958 19.120 1.00 83.94 286 ASP A C 1
ATOM 2276 O O . ASP A 1 286 ? -7.499 45.960 19.506 1.00 83.94 286 ASP A O 1
ATOM 2280 N N . HIS A 1 287 ? -7.484 48.123 18.943 1.00 77.75 287 HIS A N 1
ATOM 2281 C CA . HIS A 1 287 ? -6.034 48.269 19.114 1.00 77.75 287 HIS A CA 1
ATOM 2282 C C . HIS A 1 287 ? -5.543 47.785 20.494 1.00 77.75 287 HIS A C 1
ATOM 2284 O O . HIS A 1 287 ? -4.490 47.161 20.601 1.00 77.75 287 HIS A O 1
ATOM 2290 N N . ASN A 1 288 ? -6.335 48.006 21.549 1.00 80.31 288 ASN A N 1
ATOM 2291 C CA . ASN A 1 288 ? -6.018 47.521 22.893 1.00 80.31 288 ASN A CA 1
ATOM 2292 C C . ASN A 1 288 ? -6.151 45.994 23.017 1.00 80.31 288 ASN A C 1
ATOM 2294 O O . ASN A 1 288 ? -5.370 45.379 23.740 1.00 80.31 288 ASN A O 1
ATOM 2298 N N . GLY A 1 289 ? -7.121 45.378 22.339 1.00 75.56 289 GLY A N 1
ATOM 2299 C CA . GLY A 1 289 ? -7.281 43.928 22.254 1.00 75.56 289 GLY A CA 1
ATOM 2300 C C . GLY A 1 289 ? -6.134 43.259 21.500 1.00 75.56 289 GLY A C 1
ATOM 2301 O O . GLY A 1 289 ? -5.594 42.269 21.984 1.00 75.56 289 GLY A O 1
ATOM 2302 N N . GLN A 1 290 ? -5.694 43.844 20.385 1.00 75.38 290 GLN A N 1
ATOM 2303 C CA . GLN A 1 290 ? -4.541 43.356 19.618 1.00 75.38 290 GLN A CA 1
ATOM 2304 C C . GLN A 1 290 ? -3.239 43.423 20.435 1.00 75.38 290 GLN A C 1
ATOM 2306 O O . GLN A 1 290 ? -2.497 42.446 20.489 1.00 75.38 290 GLN A O 1
ATOM 2311 N N . ILE A 1 291 ? -2.992 44.540 21.138 1.00 75.62 291 ILE A N 1
ATOM 2312 C CA . ILE A 1 291 ? -1.826 44.704 22.027 1.00 75.62 291 ILE A CA 1
ATOM 2313 C C . ILE A 1 291 ? -1.839 43.668 23.160 1.00 75.62 291 ILE A C 1
ATOM 2315 O O . ILE A 1 291 ? -0.794 43.115 23.490 1.00 75.62 291 ILE A O 1
ATOM 2319 N N . LYS A 1 292 ? -3.004 43.378 23.754 1.00 76.06 292 LYS A N 1
ATOM 2320 C CA . LYS A 1 292 ? -3.115 42.367 24.818 1.00 76.06 292 LYS A CA 1
ATOM 2321 C C . LYS A 1 292 ? -2.763 40.966 24.324 1.00 76.06 292 LYS A C 1
ATOM 2323 O O . LYS A 1 292 ? -1.993 40.288 24.985 1.00 76.06 292 LYS A O 1
ATOM 2328 N N . VAL A 1 293 ? -3.271 40.562 23.158 1.00 79.12 293 VAL A N 1
ATOM 2329 C CA . VAL A 1 293 ? -2.963 39.244 22.576 1.00 79.12 293 VAL A CA 1
ATOM 2330 C C . VAL A 1 293 ? -1.476 39.119 22.218 1.00 79.12 293 VAL A C 1
ATOM 2332 O O . VAL A 1 293 ? -0.883 38.072 22.443 1.00 79.12 293 VAL A O 1
ATOM 23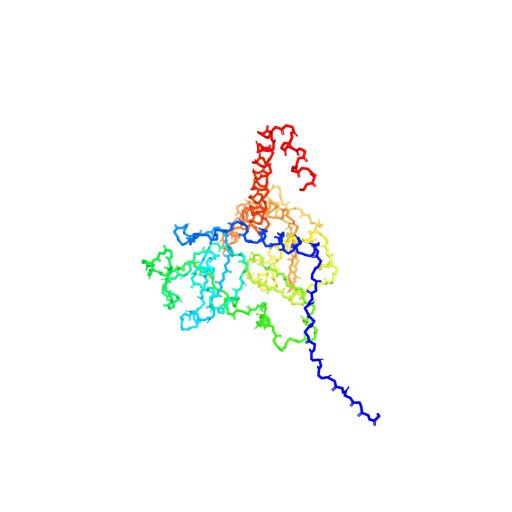35 N N . ALA A 1 294 ? -0.846 40.191 21.727 1.00 70.69 294 ALA A N 1
ATOM 2336 C CA . ALA A 1 294 ? 0.575 40.188 21.365 1.00 70.69 294 ALA A CA 1
ATOM 2337 C C . ALA A 1 294 ? 1.540 40.131 22.568 1.00 70.69 294 ALA A C 1
ATOM 2339 O O . ALA A 1 294 ? 2.706 39.775 22.399 1.00 70.69 294 ALA A O 1
ATOM 2340 N N . HIS A 1 295 ? 1.082 40.501 23.769 1.00 71.75 295 HIS A N 1
ATOM 2341 C CA . HIS A 1 295 ? 1.913 40.553 24.978 1.00 71.75 295 HIS A CA 1
ATOM 2342 C C . HIS A 1 295 ? 1.625 39.448 26.009 1.00 71.75 295 HIS A C 1
ATOM 2344 O O . HIS A 1 295 ? 2.373 39.371 26.986 1.00 71.75 295 HIS A O 1
ATOM 2350 N N . GLY A 1 296 ? 0.632 38.581 25.761 1.00 49.88 296 GLY A N 1
ATOM 2351 C CA . GLY A 1 296 ? 0.246 37.471 26.646 1.00 49.88 296 GLY A CA 1
ATOM 2352 C C . GLY A 1 296 ? -0.747 37.876 27.726 1.00 49.88 296 GLY A C 1
ATOM 2353 O O . GLY A 1 296 ? -0.359 38.643 28.636 1.00 49.88 296 GLY A O 1
#

Mean predicted aligned error: 8.0 Å

Radius of gyration: 24.35 Å; Cα contacts (8 Å, |Δi|>4): 444; chains: 1; bounding box: 55×67×92 Å